Protein AF-A0A6N2DJX5-F1 (afdb_monomer)

Secondary structure (DSSP, 8-state):
-HHHHHHHHHHHHHHHHHHHHHHHHHHHHHHHHHHHHHHHHHHHHHHHHHHHSPPEEPPS-TT---SSSEE-SSS--SSSS---SEEEEEEEEEEEETTEEEEEEEEEEEEE-SS-EEEEEEEEETT-S-EEEE-SS-B---SS-SEEEEEEEEEETTEEEEEEEEEEEE-TTS-EEEEEEE---SSS----------------------PPPPPPPP----PPPP-

pLDDT: mean 77.86, std 17.53, range [39.59, 95.62]

Radius of gyration: 34.89 Å; Cα contacts (8 Å, |Δi|>4): 365; chains: 1; bounding box: 87×114×85 Å

Sequence (227 aa):
MLIVVVLMGLIATAIATVFTTIVRTTPPTEARADDARSLLGISIWLPTDVSSTPRSPMAADESGDTAGRWSVSNGPTGCGPGDTGQNLLRLSWTENLGGSTTTYVAAYRIVDGPESARIERTTCVNGGARTTINVTAGLPLSMSSPVSVDWKREVEDGTTYIVGVEFEIETFEGDTLRVDASSRNPAQTLSGIPDAVTTTTESTTTTTTTASPSDPTDPTDPYPDPD

Nearest PDB structures (foldseek):
  2gr7-assembly1_B  TM=2.928E-01  e=4.179E-01  Haemophilus influenzae
  2gr8-assembly2_F  TM=3.990E-01  e=1.611E+00  Haemophilus influenzae
  3tzg-assembly1_A  TM=2.522E-01  e=4.742E+00  Phocaeicola vulgatus ATCC 8482
  3tzg-assembly2_B  TM=2.422E-01  e=5.282E+00  Phocaeicola vulgatus ATCC 8482

Structure (mmCIF, N/CA/C/O backbone):
data_AF-A0A6N2DJX5-F1
#
_entry.id   AF-A0A6N2DJX5-F1
#
loop_
_atom_site.group_PDB
_atom_site.id
_atom_site.type_symbol
_atom_site.label_atom_id
_atom_site.label_alt_id
_atom_site.label_comp_id
_atom_site.label_asym_id
_atom_site.label_entity_id
_atom_site.label_seq_id
_atom_site.pdbx_PDB_ins_code
_atom_site.Cartn_x
_atom_site.Cartn_y
_atom_site.Cartn_z
_atom_site.occupancy
_atom_site.B_iso_or_equiv
_atom_site.auth_seq_id
_atom_site.auth_comp_id
_atom_site.auth_asym_id
_atom_site.auth_atom_id
_atom_site.pdbx_PDB_model_num
ATOM 1 N N . MET A 1 1 ? -31.458 -17.336 59.495 1.00 79.00 1 MET A N 1
ATOM 2 C CA . MET A 1 1 ? -31.568 -16.079 58.720 1.00 79.00 1 MET A CA 1
ATOM 3 C C . MET A 1 1 ? -30.226 -15.367 58.580 1.00 79.00 1 MET A C 1
ATOM 5 O O . MET A 1 1 ? -29.817 -15.156 57.451 1.00 79.00 1 MET A O 1
ATOM 9 N N . LEU A 1 2 ? -29.484 -15.100 59.665 1.00 89.25 2 LEU A N 1
ATOM 10 C CA . LEU A 1 2 ? -28.178 -14.414 59.595 1.00 89.25 2 LEU A CA 1
ATOM 11 C C . LEU A 1 2 ? -27.146 -15.117 58.686 1.00 89.25 2 LEU A C 1
ATOM 13 O O . LEU A 1 2 ? -26.513 -14.467 57.864 1.00 89.25 2 LEU A O 1
ATOM 17 N N . ILE A 1 3 ? -27.061 -16.451 58.747 1.00 89.38 3 ILE A N 1
ATOM 18 C CA . ILE A 1 3 ? -26.176 -17.256 57.879 1.00 89.38 3 ILE A CA 1
ATOM 19 C C . ILE A 1 3 ? -26.470 -17.048 56.384 1.00 89.38 3 ILE A C 1
ATOM 21 O O . ILE A 1 3 ? -25.546 -16.964 55.583 1.00 89.38 3 ILE A O 1
ATOM 25 N N . VAL A 1 4 ? -27.744 -16.922 56.006 1.00 91.94 4 VAL A N 1
ATOM 26 C CA . VAL A 1 4 ? -28.152 -16.747 54.601 1.00 91.94 4 VAL A CA 1
ATOM 27 C C . VAL A 1 4 ? -27.752 -15.364 54.088 1.00 91.94 4 VAL A C 1
ATOM 29 O O . VAL A 1 4 ? -27.282 -15.243 52.962 1.00 91.94 4 VAL A O 1
ATOM 32 N N . VAL A 1 5 ? -27.878 -14.332 54.928 1.00 90.38 5 VAL A N 1
ATOM 33 C CA . VAL A 1 5 ? -27.481 -12.956 54.585 1.00 90.38 5 VAL A CA 1
ATOM 34 C C . VAL A 1 5 ? -25.967 -12.855 54.389 1.00 90.38 5 VAL A C 1
ATOM 36 O O . VAL A 1 5 ? -25.515 -12.239 53.427 1.00 90.38 5 VAL A O 1
ATOM 39 N N . VAL A 1 6 ? -25.183 -13.512 55.249 1.00 93.50 6 VAL A N 1
ATOM 40 C CA . VAL A 1 6 ? -23.716 -13.545 55.124 1.00 93.50 6 VAL A CA 1
ATOM 41 C C . VAL A 1 6 ? -23.284 -14.291 53.857 1.00 93.50 6 VAL A C 1
ATOM 43 O O . VAL A 1 6 ? -22.422 -13.803 53.130 1.00 93.50 6 VAL A O 1
ATOM 46 N N . LEU A 1 7 ? -23.917 -15.428 53.547 1.00 91.69 7 LEU A N 1
ATOM 47 C CA . LEU A 1 7 ? -23.646 -16.183 52.318 1.00 91.69 7 LEU A CA 1
ATOM 48 C C . LEU A 1 7 ? -23.978 -15.377 51.056 1.00 91.69 7 LEU A C 1
ATOM 50 O O . LEU A 1 7 ? -23.159 -15.318 50.143 1.00 91.69 7 LEU A O 1
ATOM 54 N N . MET A 1 8 ? -25.134 -14.711 51.016 1.00 92.31 8 MET A N 1
ATOM 55 C CA . MET A 1 8 ? -25.514 -13.844 49.894 1.00 92.31 8 MET A CA 1
ATOM 56 C C . MET A 1 8 ? -24.547 -12.668 49.714 1.00 92.31 8 MET A C 1
ATOM 58 O O . MET A 1 8 ? -24.168 -12.364 48.586 1.00 92.31 8 MET A O 1
ATOM 62 N N . GLY A 1 9 ? -24.095 -12.045 50.808 1.00 92.88 9 GLY A N 1
ATOM 63 C CA . GLY A 1 9 ? -23.116 -10.957 50.752 1.00 92.88 9 GLY A CA 1
ATOM 64 C C . GLY A 1 9 ? -21.761 -11.397 50.194 1.00 92.88 9 GLY A C 1
ATOM 65 O O . GLY A 1 9 ? -21.180 -10.693 49.372 1.00 92.88 9 GLY A O 1
ATOM 66 N N . LEU A 1 10 ? -21.282 -12.581 50.587 1.00 92.81 10 LEU A N 1
ATOM 67 C CA . LEU A 1 10 ? -20.004 -13.127 50.117 1.00 92.81 10 LEU A CA 1
ATOM 68 C C . LEU A 1 10 ? -20.063 -13.539 48.638 1.00 92.81 10 LEU A C 1
ATOM 70 O O . LEU A 1 10 ? -19.121 -13.309 47.885 1.00 92.81 10 LEU A O 1
ATOM 74 N N . ILE A 1 11 ? -21.190 -14.102 48.198 1.00 91.69 11 ILE A N 1
ATOM 75 C CA . ILE A 1 11 ? -21.396 -14.449 46.788 1.00 91.69 11 ILE A CA 1
ATOM 76 C C . ILE A 1 11 ? -21.483 -13.175 45.933 1.00 91.69 11 ILE A C 1
ATOM 78 O O . ILE A 1 11 ? -20.863 -13.103 44.873 1.00 91.69 11 ILE A O 1
ATOM 82 N N . ALA A 1 12 ? -22.195 -12.145 46.401 1.00 91.19 12 ALA A N 1
ATOM 83 C 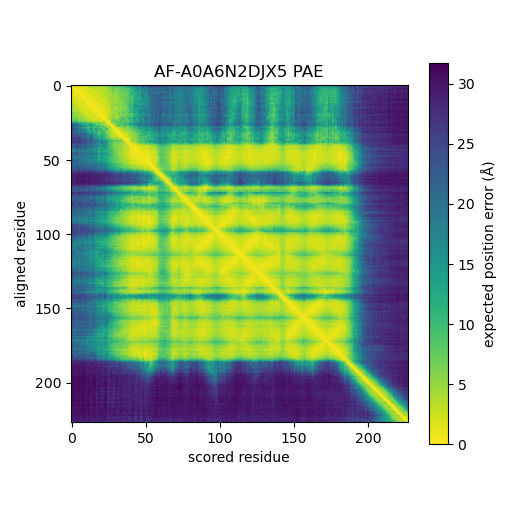CA . ALA A 1 12 ? -22.337 -10.887 45.673 1.00 91.19 12 ALA A CA 1
ATOM 84 C C . ALA A 1 12 ? -20.994 -10.165 45.470 1.00 91.19 12 ALA A C 1
ATOM 86 O O . ALA A 1 12 ? -20.734 -9.656 44.380 1.00 91.19 12 ALA A O 1
ATOM 87 N N . THR A 1 13 ? -20.113 -10.154 46.477 1.00 90.25 13 THR A N 1
ATOM 88 C CA . THR A 1 13 ? -18.785 -9.535 46.344 1.00 90.25 13 THR A CA 1
ATOM 89 C C . THR A 1 13 ? -17.881 -10.306 45.387 1.00 90.25 13 THR A C 1
ATOM 91 O O . THR A 1 13 ? -17.194 -9.677 44.586 1.00 90.25 13 THR A O 1
ATOM 94 N N . ALA A 1 14 ? -17.926 -11.642 45.397 1.00 90.44 14 ALA A N 1
ATOM 95 C CA . ALA A 1 14 ? -17.175 -12.469 44.451 1.00 90.44 14 ALA A CA 1
ATOM 96 C C . ALA A 1 14 ? -17.642 -12.277 42.995 1.00 90.44 14 ALA A C 1
ATOM 98 O O . ALA A 1 14 ? -16.824 -12.215 42.080 1.00 90.44 14 ALA A O 1
ATOM 99 N N . ILE A 1 15 ? -18.950 -12.134 42.762 1.00 90.81 15 ILE A N 1
ATOM 100 C CA . ILE A 1 15 ? -19.482 -11.853 41.419 1.00 90.81 15 ILE A CA 1
ATOM 101 C C . ILE A 1 15 ? -19.078 -10.441 40.968 1.00 90.81 15 ILE A C 1
ATOM 103 O O . ILE A 1 15 ? -18.655 -10.256 39.827 1.00 90.81 15 ILE A O 1
ATOM 107 N N . ALA A 1 16 ? -19.154 -9.448 41.860 1.00 89.88 16 ALA A N 1
ATOM 108 C CA . ALA A 1 16 ? -18.804 -8.064 41.546 1.00 89.88 16 ALA A CA 1
ATOM 109 C C . ALA A 1 16 ? -17.320 -7.889 41.183 1.00 89.88 16 ALA A C 1
ATOM 111 O O . ALA A 1 16 ? -16.996 -7.141 40.255 1.00 89.88 16 ALA A O 1
ATOM 112 N N . THR A 1 17 ? -16.409 -8.589 41.867 1.00 90.00 17 THR A N 1
ATOM 113 C CA . THR A 1 17 ? -14.977 -8.544 41.537 1.00 90.00 17 THR A CA 1
ATOM 114 C C . THR A 1 17 ? -14.704 -9.161 40.169 1.00 90.00 17 THR A C 1
ATOM 116 O O . THR A 1 17 ? -14.015 -8.541 39.360 1.00 90.00 17 THR A O 1
ATOM 119 N N . VAL A 1 18 ? -15.300 -10.313 39.850 1.00 88.12 18 VAL A N 1
ATOM 120 C CA . VAL A 1 18 ? -15.153 -10.946 38.528 1.00 88.12 18 VAL A CA 1
ATOM 121 C C . VAL A 1 18 ? -15.696 -10.044 37.416 1.00 88.12 18 VAL A C 1
ATOM 123 O O . VAL A 1 18 ? -14.981 -9.792 36.449 1.00 88.12 18 VAL A O 1
ATOM 126 N N . PHE A 1 19 ? -16.893 -9.469 37.576 1.00 86.31 19 PHE A N 1
ATOM 127 C CA . PHE A 1 19 ? -17.463 -8.535 36.593 1.00 86.31 19 PHE A CA 1
ATOM 128 C C . PHE A 1 19 ? -16.587 -7.301 36.371 1.00 86.31 19 PHE A C 1
ATOM 130 O O . PHE A 1 19 ? -16.355 -6.906 35.232 1.00 86.31 19 PHE A O 1
ATOM 137 N N . THR A 1 20 ? -16.060 -6.713 37.446 1.00 86.75 20 THR A N 1
ATOM 138 C CA . THR A 1 20 ? -15.165 -5.549 37.346 1.00 86.75 20 THR A CA 1
ATOM 139 C C . THR A 1 20 ? -13.879 -5.903 36.605 1.00 86.75 20 THR A C 1
ATOM 141 O O . THR A 1 20 ? -13.368 -5.096 35.831 1.00 86.75 20 THR A O 1
ATOM 144 N N . THR A 1 21 ? -13.364 -7.114 36.827 1.00 82.50 21 THR A N 1
ATOM 145 C CA . THR A 1 21 ? -12.166 -7.600 36.139 1.00 82.50 21 THR A CA 1
ATOM 146 C C . THR A 1 21 ? -12.451 -7.763 34.652 1.00 82.50 21 THR A C 1
ATOM 148 O O . THR A 1 21 ? -11.729 -7.181 33.854 1.00 82.50 21 THR A O 1
ATOM 151 N N . ILE A 1 22 ? -13.553 -8.433 34.287 1.00 77.88 22 ILE A N 1
ATOM 152 C CA . ILE A 1 22 ? -13.981 -8.605 32.892 1.00 77.88 22 ILE A CA 1
ATOM 153 C C . ILE A 1 22 ? -14.097 -7.241 32.211 1.00 77.88 22 ILE A C 1
ATOM 155 O O . ILE A 1 22 ? -13.383 -6.995 31.248 1.00 77.88 22 ILE A O 1
ATOM 159 N N . VAL A 1 23 ? -14.883 -6.314 32.767 1.00 78.94 23 VAL A N 1
ATOM 160 C CA . VAL A 1 23 ? -15.102 -4.977 32.181 1.00 78.94 23 VAL A CA 1
ATOM 161 C C . VAL A 1 23 ? -13.805 -4.172 32.041 1.00 78.94 23 VAL A C 1
ATOM 163 O O . VAL A 1 23 ? -13.677 -3.389 31.107 1.00 78.94 23 VAL A O 1
ATOM 166 N N . ARG A 1 24 ? -12.817 -4.365 32.926 1.00 73.81 24 ARG A N 1
ATOM 167 C CA . ARG A 1 24 ? -11.496 -3.727 32.786 1.00 73.81 24 ARG A CA 1
ATOM 168 C C . ARG A 1 24 ? -10.587 -4.412 31.769 1.00 73.81 24 ARG A C 1
ATOM 170 O O . ARG A 1 24 ? -9.708 -3.750 31.231 1.00 73.81 24 ARG A O 1
ATOM 177 N N . THR A 1 25 ? -10.761 -5.708 31.527 1.00 70.31 25 THR A N 1
ATOM 178 C CA . THR A 1 25 ? -9.905 -6.479 30.613 1.00 70.31 25 THR A CA 1
ATOM 179 C C . THR A 1 25 ? -10.448 -6.605 29.192 1.00 70.31 25 THR A C 1
ATOM 181 O O . THR A 1 25 ? -9.647 -6.824 28.293 1.00 70.31 25 THR A O 1
ATOM 184 N N . THR A 1 26 ? -11.754 -6.434 28.956 1.00 64.88 26 THR A N 1
ATOM 185 C CA . THR A 1 26 ? -12.338 -6.519 27.603 1.00 64.88 26 THR A CA 1
ATOM 186 C C . THR A 1 26 ? -11.861 -5.406 26.657 1.00 64.88 26 THR A C 1
ATOM 188 O O . THR A 1 26 ? -11.448 -5.738 25.545 1.00 64.88 26 THR A O 1
ATOM 191 N N . PRO A 1 27 ? -11.826 -4.116 27.065 1.00 60.75 27 PRO A N 1
ATOM 192 C CA . PRO A 1 27 ? -11.391 -3.040 26.172 1.00 60.75 27 PRO A CA 1
ATOM 193 C C . PRO A 1 27 ? -9.975 -3.245 25.598 1.00 60.75 27 PRO A C 1
ATOM 195 O O . PRO A 1 27 ? -9.821 -3.182 24.381 1.00 60.75 27 PRO A O 1
ATOM 198 N N . PRO A 1 28 ? -8.944 -3.585 26.404 1.00 63.66 28 PRO A N 1
ATOM 199 C CA . PRO A 1 28 ? -7.598 -3.772 25.865 1.00 63.66 28 PRO A CA 1
ATOM 200 C C . PRO A 1 28 ? -7.418 -5.061 25.049 1.00 63.66 28 PRO A C 1
ATOM 202 O O . PRO A 1 28 ? -6.447 -5.171 24.307 1.00 63.66 28 PRO A O 1
ATOM 205 N N . THR A 1 29 ? -8.299 -6.063 25.160 1.00 63.03 29 THR A N 1
ATOM 206 C CA . THR A 1 29 ? -8.213 -7.247 24.286 1.00 63.03 29 THR A CA 1
ATOM 207 C C . THR A 1 29 ? -8.854 -7.021 22.926 1.00 63.03 29 THR A C 1
ATOM 209 O O . THR A 1 29 ? -8.364 -7.562 21.939 1.00 63.03 29 THR A O 1
ATOM 212 N N . GLU A 1 30 ? -9.932 -6.237 22.866 1.00 64.06 30 GLU A N 1
ATOM 213 C CA . GLU A 1 30 ? -10.577 -5.891 21.598 1.00 64.06 30 GLU A CA 1
ATOM 214 C C . GLU A 1 30 ? -9.678 -4.976 20.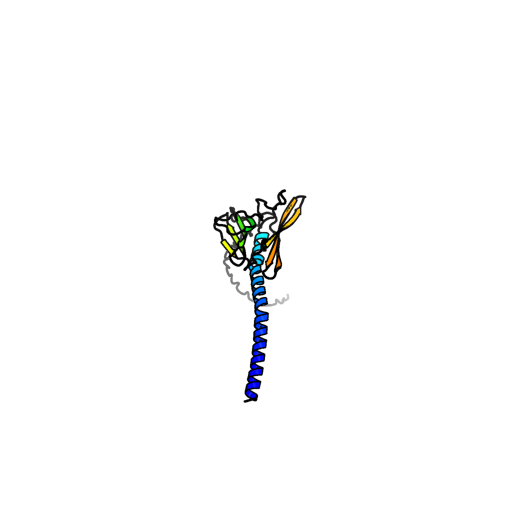767 1.00 64.06 30 GLU A C 1
ATOM 216 O O . GLU A 1 30 ? -9.470 -5.258 19.591 1.00 64.06 30 GLU A O 1
ATOM 221 N N . ALA A 1 31 ? -9.054 -3.977 21.395 1.00 62.31 31 ALA A N 1
ATOM 222 C CA . ALA A 1 31 ? -8.135 -3.069 20.715 1.00 62.31 31 ALA A CA 1
ATOM 223 C C . ALA A 1 31 ? -6.910 -3.800 20.136 1.00 62.31 31 ALA A C 1
ATOM 225 O O . ALA A 1 31 ? -6.647 -3.719 18.942 1.00 62.31 31 ALA A O 1
ATOM 226 N N . ARG A 1 32 ? -6.262 -4.676 20.918 1.00 67.00 32 ARG A N 1
ATOM 227 C CA . ARG A 1 32 ? -5.154 -5.515 20.416 1.00 67.00 32 ARG A CA 1
ATOM 228 C C . ARG A 1 32 ? -5.560 -6.473 19.299 1.00 67.00 32 ARG A C 1
ATOM 230 O O . ARG A 1 32 ? -4.741 -6.818 18.447 1.00 67.00 32 ARG A O 1
ATOM 237 N N . ALA A 1 33 ? -6.791 -6.979 19.336 1.00 67.75 33 ALA A N 1
ATOM 238 C CA . ALA A 1 33 ? -7.303 -7.847 18.283 1.00 67.75 33 ALA A CA 1
ATOM 239 C C . ALA A 1 33 ? -7.581 -7.062 16.993 1.00 67.75 33 ALA A C 1
ATOM 241 O O . ALA A 1 33 ? -7.390 -7.609 15.903 1.00 67.75 33 ALA A O 1
ATOM 242 N N . ASP A 1 34 ? -8.009 -5.805 17.115 1.00 67.19 34 ASP A N 1
ATOM 243 C CA . ASP A 1 34 ? -8.202 -4.897 15.989 1.00 67.19 34 ASP A CA 1
ATOM 244 C C . ASP A 1 34 ? -6.859 -4.471 15.388 1.00 67.19 34 ASP A C 1
ATOM 246 O O . ASP A 1 34 ? -6.671 -4.607 14.181 1.00 67.19 34 ASP A O 1
ATOM 250 N N . ASP A 1 35 ? -5.869 -4.138 16.220 1.00 68.25 35 ASP A N 1
ATOM 251 C CA . ASP A 1 35 ? -4.502 -3.851 15.776 1.00 68.25 35 ASP A CA 1
ATOM 252 C C . ASP A 1 35 ? -3.908 -5.042 15.027 1.00 68.25 35 ASP A C 1
ATOM 254 O O . ASP A 1 35 ? -3.476 -4.916 13.886 1.00 68.25 35 ASP A O 1
ATOM 258 N N . ALA A 1 36 ? -3.959 -6.246 15.604 1.00 65.12 36 ALA A N 1
ATOM 259 C CA . ALA A 1 36 ? -3.440 -7.442 14.942 1.00 65.12 36 ALA A CA 1
ATOM 260 C C . ALA A 1 36 ? -4.131 -7.715 13.591 1.00 65.12 36 ALA A C 1
ATOM 262 O O . ALA A 1 36 ? -3.483 -8.168 12.642 1.00 65.12 36 ALA A O 1
ATOM 263 N N . ARG A 1 37 ? -5.433 -7.420 13.472 1.00 69.12 37 ARG A N 1
ATOM 264 C CA . ARG A 1 37 ? -6.162 -7.515 12.197 1.00 69.12 37 ARG A CA 1
ATOM 265 C C . ARG A 1 37 ? -5.788 -6.407 11.224 1.00 69.12 37 ARG A C 1
ATOM 267 O O . ARG A 1 37 ? -5.696 -6.688 10.029 1.00 69.12 37 ARG A O 1
ATOM 274 N N . SER A 1 38 ? -5.520 -5.201 11.714 1.00 65.56 38 SER A N 1
ATOM 275 C CA . SER A 1 38 ? -5.042 -4.076 10.914 1.00 65.56 38 SER A CA 1
ATOM 276 C C . SER A 1 38 ? -3.714 -4.333 10.224 1.00 65.56 38 SER A C 1
ATOM 278 O O . SER A 1 38 ? -3.448 -3.756 9.177 1.00 65.56 38 SER A O 1
ATOM 280 N N . LEU A 1 39 ? -2.917 -5.273 10.718 1.00 72.75 39 LEU A N 1
ATOM 281 C CA . LEU A 1 39 ? -1.580 -5.535 10.188 1.00 72.75 39 LEU A CA 1
ATOM 282 C C . LEU A 1 39 ? -1.498 -6.703 9.224 1.00 72.75 39 LEU A C 1
ATOM 284 O O . LEU A 1 39 ? -0.551 -6.804 8.436 1.00 72.75 39 LEU A O 1
ATOM 288 N N . LEU A 1 40 ? -2.457 -7.620 9.307 1.00 79.44 40 LEU A N 1
ATOM 289 C CA . LEU A 1 40 ? -2.312 -8.921 8.676 1.00 79.44 40 LEU A CA 1
ATOM 290 C C . LEU A 1 40 ? -2.328 -8.801 7.149 1.00 79.44 40 LEU A C 1
ATOM 292 O O . LEU A 1 40 ? -1.555 -9.469 6.476 1.00 79.44 40 LEU A O 1
ATOM 296 N N . GLY A 1 41 ? -3.134 -7.904 6.580 1.00 87.00 41 GLY A N 1
ATOM 297 C CA . GLY A 1 41 ? -3.161 -7.722 5.131 1.00 87.00 41 GLY A CA 1
ATOM 298 C C . GLY A 1 41 ? -1.909 -7.029 4.592 1.00 87.00 41 GLY A C 1
ATOM 299 O O . GLY A 1 41 ? -1.321 -7.497 3.616 1.00 87.00 41 GLY A O 1
ATOM 300 N N . ILE A 1 42 ? -1.468 -5.936 5.219 1.00 90.31 42 ILE A N 1
ATOM 301 C CA . ILE A 1 42 ? -0.314 -5.170 4.718 1.00 90.31 42 ILE A CA 1
ATOM 302 C C . ILE A 1 42 ? 0.970 -5.987 4.814 1.00 90.31 42 ILE A C 1
ATOM 304 O O . ILE A 1 42 ? 1.694 -6.079 3.825 1.00 90.31 42 ILE A O 1
ATOM 308 N N . SER A 1 43 ? 1.219 -6.646 5.946 1.00 91.12 43 SER A N 1
ATOM 309 C CA . SER A 1 43 ? 2.416 -7.479 6.129 1.00 91.12 43 SER A CA 1
ATOM 310 C C . SER A 1 43 ? 2.481 -8.688 5.183 1.00 91.12 43 SER A C 1
ATOM 312 O O . SER A 1 43 ? 3.576 -9.146 4.862 1.00 91.12 43 SER A O 1
ATOM 314 N N . ILE A 1 44 ? 1.339 -9.180 4.690 1.00 92.19 44 ILE A N 1
ATOM 315 C CA . ILE A 1 44 ? 1.281 -10.287 3.722 1.00 92.19 44 ILE A CA 1
ATOM 316 C C . ILE A 1 44 ? 1.535 -9.798 2.292 1.00 92.19 44 ILE A C 1
ATOM 318 O O . ILE A 1 44 ? 2.341 -10.380 1.561 1.00 92.19 44 ILE A O 1
ATOM 322 N N . TRP A 1 45 ? 0.833 -8.747 1.865 1.00 94.62 45 TRP A N 1
ATOM 323 C CA . TRP A 1 45 ? 0.819 -8.355 0.455 1.00 94.62 45 TRP A CA 1
ATOM 324 C C . TRP A 1 45 ? 1.934 -7.373 0.090 1.00 94.62 45 TRP A C 1
ATOM 326 O O . TRP A 1 45 ? 2.525 -7.508 -0.981 1.00 94.62 45 TRP A O 1
ATOM 336 N N . LEU A 1 46 ? 2.253 -6.419 0.976 1.00 94.50 46 LEU A N 1
ATOM 337 C CA . LEU A 1 46 ? 3.189 -5.332 0.667 1.00 94.50 46 LEU A CA 1
ATOM 338 C C . LEU A 1 46 ? 4.593 -5.844 0.328 1.00 94.50 46 LEU A C 1
ATOM 340 O O . LEU A 1 46 ? 5.106 -5.445 -0.719 1.00 94.50 46 LEU A O 1
ATOM 344 N N . PRO A 1 47 ? 5.212 -6.757 1.108 1.00 94.38 47 PRO A N 1
ATOM 345 C CA . PRO A 1 47 ? 6.539 -7.262 0.767 1.00 94.38 47 PRO A CA 1
ATOM 346 C C . PRO A 1 47 ? 6.567 -7.958 -0.593 1.00 94.38 47 PRO A C 1
ATOM 348 O O . PRO A 1 47 ? 7.526 -7.797 -1.344 1.00 94.38 47 PRO A O 1
ATOM 351 N N . THR A 1 48 ? 5.508 -8.693 -0.937 1.00 93.75 48 THR A N 1
ATOM 352 C CA . THR A 1 48 ? 5.419 -9.423 -2.206 1.00 93.75 48 THR A CA 1
ATOM 353 C C . THR A 1 48 ? 5.317 -8.463 -3.391 1.00 93.75 48 THR A C 1
ATOM 355 O O . THR A 1 48 ? 6.100 -8.579 -4.337 1.00 93.75 48 THR A O 1
ATOM 358 N N . ASP A 1 49 ? 4.435 -7.465 -3.322 1.00 95.00 49 ASP A N 1
ATOM 359 C CA . ASP A 1 49 ? 4.255 -6.485 -4.401 1.00 95.00 49 ASP A CA 1
ATOM 360 C C . ASP A 1 49 ? 5.506 -5.624 -4.603 1.00 95.00 49 ASP A C 1
ATOM 362 O O . ASP A 1 49 ? 5.974 -5.422 -5.726 1.00 95.00 49 ASP A O 1
ATOM 366 N N . VAL A 1 50 ? 6.104 -5.167 -3.503 1.00 93.56 50 VAL A N 1
ATOM 367 C CA . VAL A 1 50 ? 7.360 -4.410 -3.507 1.00 93.56 50 VAL A CA 1
ATOM 368 C C . VAL A 1 50 ? 8.499 -5.257 -4.063 1.00 93.56 50 VAL A C 1
ATOM 370 O O . VAL A 1 50 ? 9.243 -4.783 -4.918 1.00 93.56 50 VAL A O 1
ATOM 373 N N . SER A 1 51 ? 8.620 -6.519 -3.638 1.00 93.06 51 SER A N 1
ATOM 374 C CA . SER A 1 51 ? 9.670 -7.415 -4.132 1.00 93.06 51 SER A CA 1
ATOM 375 C C . SER A 1 51 ? 9.554 -7.690 -5.630 1.00 93.06 51 SER A C 1
ATOM 377 O O . SER A 1 51 ? 10.583 -7.807 -6.294 1.00 93.06 51 SER A O 1
ATOM 379 N N . SER A 1 52 ? 8.326 -7.728 -6.156 1.00 91.44 52 SER A N 1
ATOM 380 C CA . SER A 1 52 ? 8.029 -7.917 -7.580 1.00 91.44 52 SER A CA 1
ATOM 381 C C . SER A 1 52 ? 8.300 -6.655 -8.395 1.00 91.44 52 SER A C 1
ATOM 383 O O . SER A 1 52 ? 8.636 -6.741 -9.577 1.00 91.44 52 SER A O 1
ATOM 385 N N . THR A 1 53 ? 8.213 -5.482 -7.765 1.00 91.06 53 THR A N 1
ATOM 386 C CA . THR A 1 53 ? 8.384 -4.190 -8.427 1.00 91.06 53 THR A CA 1
ATOM 387 C C . THR A 1 53 ? 9.860 -3.845 -8.591 1.00 91.06 53 THR A C 1
ATOM 389 O O . THR A 1 53 ? 10.568 -3.714 -7.594 1.00 91.06 53 THR A O 1
ATOM 392 N N . PRO A 1 54 ? 10.366 -3.662 -9.824 1.00 88.69 54 PRO A N 1
ATOM 393 C CA . PRO A 1 54 ? 11.763 -3.305 -10.038 1.00 88.69 54 PRO A CA 1
ATOM 394 C C . PRO A 1 54 ? 12.105 -1.954 -9.439 1.00 88.69 54 PRO A C 1
ATOM 396 O O . PRO A 1 54 ? 11.268 -1.049 -9.443 1.00 88.69 54 PRO A O 1
ATOM 399 N N . ARG A 1 55 ? 13.353 -1.804 -8.993 1.00 86.75 55 ARG A N 1
ATOM 400 C CA . ARG A 1 55 ? 13.877 -0.511 -8.545 1.00 86.75 55 ARG A CA 1
ATOM 401 C C . ARG A 1 55 ? 13.652 0.568 -9.605 1.00 86.75 55 ARG A C 1
ATOM 403 O O . ARG A 1 55 ? 13.751 0.302 -10.806 1.00 86.75 55 ARG A O 1
ATOM 410 N N . SER A 1 56 ? 13.344 1.779 -9.159 1.00 84.00 56 SER A N 1
ATOM 411 C CA . SER A 1 56 ? 13.115 2.923 -10.045 1.00 84.00 56 SER A CA 1
ATOM 412 C C . SER A 1 56 ? 14.110 4.023 -9.720 1.00 84.00 56 SER A C 1
ATOM 414 O O . SER A 1 56 ? 14.281 4.317 -8.538 1.00 84.00 56 SER A O 1
ATOM 416 N N . PRO A 1 57 ? 14.758 4.656 -10.713 1.00 82.31 57 PRO A N 1
ATOM 417 C CA . PRO A 1 57 ? 15.499 5.877 -10.444 1.00 82.31 57 PRO A CA 1
ATOM 418 C C . PRO A 1 57 ? 14.522 6.916 -9.887 1.00 82.31 57 PRO A C 1
ATOM 420 O O . PRO A 1 57 ? 13.399 7.054 -10.385 1.00 82.31 57 PRO A O 1
ATOM 423 N N . MET A 1 58 ? 14.929 7.608 -8.830 1.00 76.12 58 MET A N 1
ATOM 424 C CA . MET A 1 58 ? 14.189 8.751 -8.316 1.00 76.12 58 MET A CA 1
ATOM 425 C C . MET A 1 58 ? 14.382 9.896 -9.316 1.00 76.12 58 MET A C 1
ATOM 427 O O . MET A 1 58 ? 15.522 10.188 -9.688 1.00 76.12 58 MET A O 1
ATOM 431 N N . ALA A 1 59 ? 13.304 10.507 -9.822 1.00 66.19 59 ALA A N 1
ATOM 432 C CA . ALA A 1 59 ? 13.483 11.675 -10.684 1.00 66.19 59 ALA A CA 1
ATOM 433 C C . ALA A 1 59 ? 14.023 12.854 -9.871 1.00 66.19 59 ALA A C 1
ATOM 435 O O . ALA A 1 59 ? 13.984 12.867 -8.642 1.00 66.19 59 ALA A O 1
ATOM 436 N N . ALA A 1 60 ? 14.552 13.840 -10.592 1.00 51.94 60 ALA A N 1
ATOM 437 C CA . ALA A 1 60 ? 15.185 15.018 -10.016 1.00 51.94 60 ALA A CA 1
ATOM 438 C C . ALA A 1 60 ? 14.227 15.899 -9.192 1.00 51.94 60 ALA A C 1
ATOM 440 O O . ALA A 1 60 ? 14.698 16.785 -8.481 1.00 51.94 60 ALA A O 1
ATOM 441 N N . ASP A 1 61 ? 12.909 15.683 -9.270 1.00 48.72 61 ASP A N 1
ATOM 442 C CA . ASP A 1 61 ? 11.973 16.279 -8.332 1.00 48.72 61 ASP A CA 1
ATOM 443 C C . ASP A 1 61 ? 11.850 15.386 -7.086 1.00 48.72 61 ASP A C 1
ATOM 445 O O . ASP A 1 61 ? 11.242 14.320 -7.069 1.00 48.72 61 ASP A O 1
ATOM 449 N N . GLU A 1 62 ? 12.432 15.842 -5.981 1.00 49.56 62 GLU A N 1
ATOM 450 C CA . GLU A 1 62 ? 12.386 15.166 -4.674 1.00 49.56 62 GLU A CA 1
ATOM 451 C C . GLU A 1 62 ? 10.958 14.976 -4.117 1.00 49.56 62 GLU A C 1
ATOM 453 O O . GLU A 1 62 ? 10.791 14.387 -3.049 1.00 49.56 62 GLU A O 1
ATOM 458 N N . SER A 1 63 ? 9.934 15.448 -4.843 1.00 51.81 63 SER A N 1
ATOM 459 C CA . SER A 1 63 ? 8.509 15.333 -4.526 1.00 51.81 63 SER A CA 1
ATOM 460 C C . SER A 1 63 ? 8.029 13.878 -4.425 1.00 51.81 63 SER A C 1
ATOM 462 O O . SER A 1 63 ? 7.006 13.613 -3.798 1.00 51.81 63 SER A O 1
ATOM 464 N N . GLY A 1 64 ? 8.752 12.925 -5.029 1.00 49.66 64 GLY A N 1
ATOM 465 C CA . GLY A 1 64 ? 8.356 11.516 -5.034 1.00 49.66 64 GLY A CA 1
ATOM 466 C C . GLY A 1 64 ? 7.136 11.215 -5.916 1.00 49.66 64 GLY A C 1
ATOM 467 O O . GLY A 1 64 ? 6.684 10.069 -5.940 1.00 49.66 64 GLY A O 1
ATOM 468 N N . ASP A 1 65 ? 6.631 12.192 -6.678 1.00 49.06 65 ASP A N 1
ATOM 469 C CA . ASP A 1 65 ? 5.541 12.018 -7.645 1.00 49.06 65 ASP A CA 1
ATOM 470 C C . ASP A 1 65 ? 6.069 11.537 -9.002 1.00 49.06 65 ASP A C 1
ATOM 472 O O . ASP A 1 65 ? 5.795 12.088 -10.070 1.00 49.06 65 ASP A O 1
ATOM 476 N N . THR A 1 66 ? 6.911 10.507 -8.974 1.00 50.41 66 THR A N 1
ATOM 477 C CA . THR A 1 66 ? 7.495 10.018 -10.214 1.00 50.41 66 THR A CA 1
ATOM 478 C C . THR A 1 66 ? 6.491 9.158 -10.960 1.00 50.41 66 THR A C 1
ATOM 480 O O . THR A 1 66 ? 6.048 8.119 -10.478 1.00 50.41 66 THR A O 1
ATOM 483 N N . ALA A 1 67 ? 6.156 9.589 -12.177 1.00 48.03 67 ALA A N 1
ATOM 484 C CA . ALA A 1 67 ? 5.292 8.930 -13.157 1.00 48.03 67 ALA A CA 1
ATOM 485 C C . ALA A 1 67 ? 5.869 7.598 -13.697 1.00 48.03 67 ALA A C 1
ATOM 487 O O . ALA A 1 67 ? 5.934 7.365 -14.904 1.00 48.03 67 ALA A O 1
ATOM 488 N N . GLY A 1 68 ? 6.324 6.724 -12.802 1.00 67.19 68 GLY A N 1
ATOM 489 C CA . GLY A 1 68 ? 6.973 5.459 -13.103 1.00 67.19 68 GLY A CA 1
ATOM 490 C C . GLY A 1 68 ? 6.294 4.281 -12.415 1.00 67.19 68 GLY A C 1
ATOM 491 O O . GLY A 1 68 ? 5.069 4.165 -12.374 1.00 67.19 68 GLY A O 1
ATOM 492 N N . ARG A 1 69 ? 7.127 3.370 -11.909 1.00 77.81 69 ARG A N 1
ATOM 493 C CA . ARG A 1 69 ? 6.709 2.094 -11.305 1.00 77.81 69 ARG A CA 1
ATOM 494 C C . ARG A 1 69 ? 6.345 2.187 -9.837 1.00 77.81 69 ARG A C 1
ATOM 496 O O . ARG A 1 69 ? 5.711 1.274 -9.328 1.00 77.81 69 ARG A O 1
ATOM 503 N N . TRP A 1 70 ? 6.773 3.264 -9.202 1.00 86.69 70 TRP A N 1
ATOM 504 C CA . TRP A 1 70 ? 6.541 3.595 -7.811 1.00 86.69 70 TRP A CA 1
ATOM 505 C C . TRP A 1 70 ? 5.977 5.006 -7.801 1.00 86.69 70 TRP A C 1
ATOM 507 O O . TRP A 1 70 ? 6.545 5.880 -8.449 1.00 86.69 70 TRP A O 1
ATOM 517 N N . SER A 1 71 ? 4.856 5.222 -7.127 1.00 82.19 71 SER A N 1
ATOM 518 C CA . SER A 1 71 ? 4.233 6.543 -7.024 1.00 82.19 71 SER A CA 1
ATOM 519 C C . SER A 1 71 ? 3.433 6.635 -5.728 1.00 82.19 71 SER A C 1
ATOM 521 O O . SER A 1 71 ? 2.698 5.708 -5.403 1.00 82.19 71 SER A O 1
ATOM 523 N N . VAL A 1 72 ? 3.569 7.740 -4.993 1.00 74.81 72 VAL A N 1
ATOM 524 C CA . VAL A 1 72 ? 2.787 8.049 -3.773 1.00 74.81 72 VAL A CA 1
ATOM 525 C C . VAL A 1 72 ? 1.751 9.152 -4.014 1.00 74.81 72 VAL A C 1
ATOM 527 O O . VAL A 1 72 ? 1.240 9.747 -3.072 1.00 74.81 72 VAL A O 1
ATOM 530 N N . SER A 1 73 ? 1.430 9.479 -5.270 1.00 68.94 73 SER A N 1
ATOM 531 C CA . SER A 1 73 ? 0.486 10.563 -5.544 1.00 68.94 73 SER A CA 1
ATOM 532 C C . SER A 1 73 ? -0.958 10.109 -5.513 1.00 68.94 73 SER A C 1
ATOM 534 O O . SER A 1 73 ? -1.274 8.977 -5.877 1.00 68.94 73 SER A O 1
ATOM 536 N N . ASN A 1 74 ? -1.844 11.055 -5.183 1.00 70.31 74 ASN A N 1
ATOM 537 C CA . ASN A 1 74 ? -3.308 10.942 -5.175 1.00 70.31 74 ASN A CA 1
ATOM 538 C C . ASN A 1 74 ? -3.946 10.641 -6.549 1.00 70.31 74 ASN A C 1
ATOM 540 O O . ASN A 1 74 ? -5.154 10.803 -6.731 1.00 70.31 74 ASN A O 1
ATOM 544 N N . GLY A 1 75 ? -3.150 10.210 -7.525 1.00 75.69 75 GLY A N 1
ATOM 545 C CA . GLY A 1 75 ? -3.590 9.850 -8.857 1.00 75.69 75 GLY A CA 1
ATOM 546 C C . GLY A 1 75 ? -4.459 8.584 -8.915 1.00 75.69 75 GLY A C 1
ATOM 547 O O . GLY A 1 75 ? -4.721 7.905 -7.908 1.00 75.69 75 GLY A O 1
ATOM 548 N N . PRO A 1 76 ? -4.933 8.255 -10.128 1.00 82.75 76 PRO A N 1
ATOM 549 C CA . PRO A 1 76 ? -5.660 7.018 -10.368 1.00 82.75 76 PRO A CA 1
ATOM 550 C C . PRO A 1 76 ? -4.779 5.803 -10.055 1.00 82.75 76 PRO A C 1
ATOM 552 O O . PRO A 1 76 ? -3.558 5.837 -10.223 1.00 82.75 76 PRO A O 1
ATOM 555 N N . THR A 1 77 ? -5.401 4.689 -9.669 1.00 86.56 77 THR A N 1
ATOM 556 C CA . THR A 1 77 ? -4.696 3.413 -9.443 1.00 86.56 77 THR A CA 1
ATOM 557 C C . THR A 1 77 ? -3.994 2.911 -10.699 1.00 86.56 77 THR A C 1
ATOM 559 O O . THR A 1 77 ? -3.063 2.114 -10.619 1.00 86.56 77 THR A O 1
ATOM 562 N N . GLY A 1 78 ? -4.421 3.375 -11.876 1.00 85.88 78 GLY A N 1
ATOM 563 C CA . GLY A 1 78 ? -4.025 2.808 -13.161 1.00 85.88 78 GLY A CA 1
ATOM 564 C C . GLY A 1 78 ? -4.746 1.495 -13.470 1.00 85.88 78 GLY A C 1
ATOM 565 O O . GLY A 1 78 ? -4.393 0.837 -14.444 1.00 85.88 78 GLY A O 1
ATOM 566 N N . CYS A 1 79 ? -5.737 1.126 -12.657 1.00 88.81 79 CYS A N 1
ATOM 567 C CA . CYS A 1 79 ? -6.707 0.086 -12.957 1.00 88.81 79 CYS A CA 1
ATOM 568 C C . CYS A 1 79 ? -7.982 0.699 -13.552 1.00 88.81 79 CYS A C 1
ATOM 570 O O . CYS A 1 79 ? -8.110 1.922 -13.643 1.00 88.81 79 CYS A O 1
ATOM 572 N N . GLY A 1 80 ? -8.917 -0.151 -13.992 1.00 85.88 80 GLY A N 1
ATOM 573 C CA . GLY A 1 80 ? -10.215 0.289 -14.504 1.00 85.88 80 GLY A CA 1
ATOM 574 C C . GLY A 1 80 ? -10.951 1.271 -13.568 1.00 85.88 80 GLY A C 1
ATOM 575 O O . GLY A 1 80 ? -10.616 1.393 -12.390 1.00 85.88 80 GLY A O 1
ATOM 576 N N . PRO A 1 81 ? -11.977 1.975 -14.074 1.00 84.62 81 PRO A N 1
ATOM 577 C CA . PRO A 1 81 ? -12.553 3.149 -13.421 1.00 84.62 81 PRO A CA 1
ATOM 578 C C . PRO A 1 81 ? -13.142 2.885 -12.027 1.00 84.62 81 PRO A C 1
ATOM 580 O O . PRO A 1 81 ? -13.593 1.782 -11.714 1.00 84.62 81 PRO A O 1
ATOM 583 N N . GLY A 1 82 ? -13.245 3.971 -11.250 1.00 82.00 82 GLY A N 1
ATOM 584 C CA . GLY A 1 82 ? -14.027 4.069 -10.015 1.00 82.00 82 GLY A CA 1
ATOM 585 C C . GLY A 1 82 ? -13.209 4.052 -8.724 1.00 82.00 82 GLY A C 1
ATOM 586 O O . GLY A 1 82 ? -13.699 3.532 -7.721 1.00 82.00 82 GLY A O 1
ATOM 587 N N . ASP A 1 83 ? -11.956 4.504 -8.764 1.00 84.31 83 ASP A N 1
ATOM 588 C CA . ASP A 1 83 ? -11.075 4.585 -7.595 1.00 84.31 83 ASP A CA 1
ATOM 589 C C . ASP A 1 83 ? -11.738 5.337 -6.432 1.00 84.31 83 ASP A C 1
ATOM 591 O O . ASP A 1 83 ? -12.369 6.375 -6.624 1.00 84.31 83 ASP A O 1
ATOM 595 N N . THR A 1 84 ? -11.580 4.808 -5.221 1.00 86.44 84 THR A N 1
ATOM 596 C CA . THR A 1 84 ? -12.088 5.397 -3.977 1.00 86.44 84 THR A CA 1
ATOM 597 C C . THR A 1 84 ? -10.936 5.763 -3.055 1.00 86.44 84 THR A C 1
ATOM 599 O O . THR A 1 84 ? -9.892 5.110 -3.065 1.00 86.44 84 THR A O 1
ATOM 602 N N . GLY A 1 85 ? -11.116 6.807 -2.248 1.00 87.50 85 GLY A N 1
ATOM 603 C CA . GLY A 1 85 ? -10.113 7.236 -1.274 1.00 87.50 85 GLY A CA 1
ATOM 604 C C . GLY A 1 85 ? -8.874 7.894 -1.887 1.00 87.50 85 GLY A C 1
ATOM 605 O O . GLY A 1 85 ? -8.856 8.243 -3.069 1.00 87.50 85 GLY A O 1
ATOM 606 N N . GLN A 1 86 ? -7.838 8.058 -1.072 1.00 88.50 86 GLN A N 1
ATOM 607 C CA . GLN A 1 86 ? -6.558 8.673 -1.425 1.00 88.50 86 GLN A CA 1
ATOM 608 C C . GLN A 1 86 ? -5.504 7.593 -1.660 1.00 88.50 86 GLN A C 1
ATOM 610 O O . GLN A 1 86 ? -5.479 6.576 -0.972 1.00 88.50 86 GLN A O 1
ATOM 615 N N . ASN A 1 87 ? -4.651 7.777 -2.661 1.00 88.25 87 ASN A N 1
ATOM 616 C CA . ASN A 1 87 ? -3.641 6.783 -3.001 1.00 88.25 87 ASN A CA 1
ATOM 617 C C . ASN A 1 87 ? -2.403 6.988 -2.128 1.00 88.25 87 ASN A C 1
ATOM 619 O O . ASN A 1 87 ? -1.837 8.074 -2.126 1.00 88.25 87 ASN A O 1
ATOM 623 N N . LEU A 1 88 ? -1.995 5.945 -1.411 1.00 90.69 88 LEU A N 1
ATOM 624 C CA . LEU A 1 88 ? -0.813 5.962 -0.553 1.00 90.69 88 LEU A CA 1
ATOM 625 C C . LEU A 1 88 ? 0.419 5.477 -1.309 1.00 90.69 88 LEU A C 1
ATOM 627 O O . LEU A 1 88 ? 1.484 6.066 -1.212 1.00 90.69 88 LEU A O 1
ATOM 631 N N . LEU A 1 89 ? 0.274 4.391 -2.068 1.00 92.31 89 LEU A N 1
ATOM 632 C CA . LEU A 1 89 ? 1.360 3.799 -2.835 1.00 92.31 89 LEU A CA 1
ATOM 633 C C . LEU A 1 89 ? 0.795 3.086 -4.052 1.00 92.31 89 LEU A C 1
ATOM 635 O O . LEU A 1 89 ? -0.081 2.240 -3.931 1.00 92.31 89 LEU A O 1
ATOM 639 N N . ARG A 1 90 ? 1.363 3.345 -5.220 1.00 92.69 90 ARG A N 1
ATOM 640 C CA . ARG A 1 90 ? 1.120 2.606 -6.449 1.00 92.69 90 ARG A CA 1
ATOM 641 C C . ARG A 1 90 ? 2.416 1.964 -6.915 1.00 92.69 90 ARG A C 1
ATOM 643 O O . ARG A 1 90 ? 3.429 2.636 -7.093 1.00 92.69 90 ARG A O 1
ATOM 650 N N . LEU A 1 91 ? 2.330 0.665 -7.144 1.00 92.62 91 LEU A N 1
ATOM 651 C CA . LEU A 1 91 ? 3.370 -0.208 -7.649 1.00 92.62 91 LEU A CA 1
ATOM 652 C C . LEU A 1 91 ? 2.942 -0.753 -9.007 1.00 92.62 91 LEU A C 1
ATOM 654 O O . LEU A 1 91 ? 1.787 -1.144 -9.194 1.00 92.62 91 LEU A O 1
ATOM 658 N N . SER A 1 92 ? 3.862 -0.806 -9.962 1.00 91.81 92 SER A N 1
ATOM 659 C CA . SER A 1 92 ? 3.620 -1.490 -11.229 1.00 91.81 92 SER A CA 1
ATOM 660 C C . SER A 1 92 ? 4.871 -2.177 -11.744 1.00 91.81 92 SER A C 1
ATOM 662 O O . SER A 1 92 ? 5.954 -1.587 -11.761 1.00 91.81 92 SER A O 1
ATOM 664 N N . TRP A 1 93 ? 4.713 -3.399 -12.231 1.00 91.44 93 TRP A N 1
ATOM 665 C CA . TRP A 1 93 ? 5.796 -4.178 -12.811 1.00 91.44 93 TRP A CA 1
ATOM 666 C C . TRP A 1 93 ? 5.327 -4.914 -14.053 1.00 91.44 93 TRP A C 1
ATOM 668 O O . TRP A 1 93 ? 4.138 -4.999 -14.343 1.00 91.44 93 TRP A O 1
ATOM 678 N N . THR A 1 94 ? 6.287 -5.407 -14.820 1.00 90.31 94 THR A N 1
ATOM 679 C CA . THR A 1 94 ? 6.035 -6.136 -16.057 1.00 90.31 94 THR A CA 1
ATOM 680 C C . THR A 1 94 ? 6.684 -7.500 -15.966 1.00 90.31 94 THR A C 1
ATOM 682 O O . THR A 1 94 ? 7.838 -7.589 -15.552 1.00 90.31 94 THR A O 1
ATOM 685 N N . GLU A 1 95 ? 5.977 -8.533 -16.401 1.00 88.88 95 GLU A N 1
ATOM 686 C CA . GLU A 1 95 ? 6.506 -9.888 -16.541 1.00 88.88 95 GLU A CA 1
ATOM 687 C C . GLU A 1 95 ? 6.350 -10.341 -17.990 1.00 88.88 95 GLU A C 1
ATOM 689 O O . GLU A 1 95 ? 5.369 -10.002 -18.655 1.00 88.88 95 GLU A O 1
ATOM 694 N N . ASN A 1 96 ? 7.322 -11.096 -18.497 1.00 86.81 96 ASN A N 1
ATOM 695 C CA . ASN A 1 96 ? 7.231 -11.707 -19.816 1.00 86.81 96 ASN A CA 1
ATOM 696 C C . ASN A 1 96 ? 6.817 -13.171 -19.649 1.00 86.81 96 ASN A C 1
ATOM 698 O O . ASN A 1 96 ? 7.601 -13.989 -19.171 1.00 86.81 96 ASN A O 1
ATOM 702 N N . LEU A 1 97 ? 5.576 -13.481 -20.019 1.00 83.06 97 LEU A N 1
ATOM 703 C CA . LEU A 1 97 ? 4.984 -14.810 -19.891 1.00 83.06 97 LEU A CA 1
ATOM 704 C C . LEU A 1 97 ? 4.630 -15.309 -21.292 1.00 83.06 97 LEU A C 1
ATOM 706 O O . LEU A 1 97 ? 3.786 -14.725 -21.972 1.00 83.06 97 LEU A O 1
ATOM 710 N N . GLY A 1 98 ? 5.306 -16.365 -21.752 1.00 80.38 98 GLY A N 1
ATOM 711 C CA . GLY A 1 98 ? 5.035 -16.966 -23.064 1.00 80.38 98 GLY A CA 1
ATOM 712 C C . GLY A 1 98 ? 5.260 -16.022 -24.254 1.00 80.38 98 GLY A C 1
ATOM 713 O O . GLY A 1 98 ? 4.550 -16.120 -25.251 1.00 80.38 98 GLY A O 1
ATOM 714 N N . GLY A 1 99 ? 6.206 -15.082 -24.147 1.00 85.00 99 GLY A N 1
ATOM 715 C CA . GLY A 1 99 ? 6.520 -14.111 -25.203 1.00 85.00 99 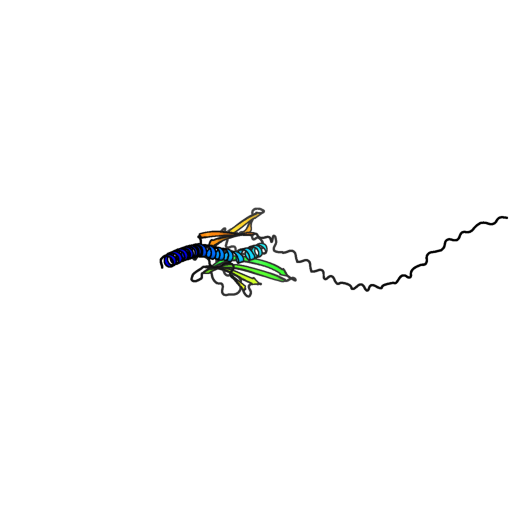GLY A CA 1
ATOM 716 C C . GLY A 1 99 ? 5.630 -12.864 -25.213 1.00 85.00 99 GLY A C 1
ATOM 717 O O . GLY A 1 99 ? 5.827 -11.995 -26.062 1.00 85.00 99 GLY A O 1
ATOM 718 N N . SER A 1 100 ? 4.682 -12.750 -24.277 1.00 88.06 100 SER A N 1
ATOM 719 C CA . SER A 1 100 ? 3.855 -11.557 -24.093 1.00 88.06 100 SER A CA 1
ATOM 720 C C . SER A 1 100 ? 4.242 -10.812 -22.818 1.00 88.06 100 SER A C 1
ATOM 722 O O . SER A 1 100 ? 4.260 -11.383 -21.725 1.00 88.06 100 SER A O 1
ATOM 724 N N . THR A 1 101 ? 4.484 -9.507 -22.943 1.00 90.19 101 THR A N 1
ATOM 725 C CA . THR A 1 101 ? 4.691 -8.617 -21.795 1.00 90.19 101 THR A CA 1
ATOM 726 C C . THR A 1 101 ? 3.352 -8.304 -21.137 1.00 90.19 101 THR A C 1
ATOM 728 O O . THR A 1 101 ? 2.465 -7.724 -21.761 1.00 90.19 101 THR A O 1
ATOM 731 N N . THR A 1 102 ? 3.221 -8.672 -19.868 1.00 91.56 102 THR A N 1
ATOM 732 C CA . THR A 1 102 ? 2.044 -8.424 -19.035 1.00 91.56 102 THR A CA 1
ATOM 733 C C . THR A 1 102 ? 2.403 -7.434 -17.938 1.00 91.56 102 THR A C 1
ATOM 735 O O . THR A 1 102 ? 3.382 -7.632 -17.223 1.00 91.56 102 THR A O 1
ATOM 738 N N . THR A 1 103 ? 1.620 -6.367 -17.798 1.00 91.44 103 THR A N 1
ATOM 739 C CA . THR A 1 103 ? 1.799 -5.352 -16.756 1.00 91.44 103 THR A CA 1
ATOM 740 C C . THR A 1 103 ? 0.885 -5.651 -15.579 1.00 91.44 103 THR A C 1
ATOM 742 O O . THR A 1 103 ? -0.329 -5.738 -15.739 1.00 91.44 103 THR A O 1
ATOM 745 N N . TYR A 1 104 ? 1.451 -5.742 -14.389 1.00 93.88 104 TYR A N 1
ATOM 746 C CA . TYR A 1 104 ? 0.733 -5.880 -13.132 1.00 93.88 104 TYR A CA 1
ATOM 747 C C . TYR A 1 104 ? 0.776 -4.560 -12.376 1.00 93.88 104 TYR A C 1
ATOM 749 O O . TYR A 1 104 ? 1.773 -3.835 -12.418 1.00 93.88 104 TYR A O 1
ATOM 757 N N . VAL A 1 105 ? -0.320 -4.240 -11.696 1.00 93.56 105 VAL A N 1
ATOM 758 C CA . VAL A 1 105 ? -0.444 -3.040 -10.870 1.00 93.56 105 VAL A CA 1
ATOM 759 C C . VAL A 1 105 ? -0.982 -3.438 -9.504 1.00 93.56 105 VAL A C 1
ATOM 761 O O . VAL A 1 105 ? -1.939 -4.210 -9.420 1.00 93.56 105 VAL A O 1
ATOM 764 N N . ALA A 1 106 ? -0.391 -2.876 -8.453 1.00 95.38 106 ALA A N 1
ATOM 765 C CA . ALA A 1 106 ? -0.887 -2.935 -7.087 1.00 95.38 106 ALA A CA 1
ATOM 766 C C . ALA A 1 106 ? -0.886 -1.529 -6.480 1.00 95.38 106 ALA A C 1
ATOM 768 O O . ALA A 1 106 ? 0.143 -0.863 -6.439 1.00 95.38 106 ALA A O 1
ATOM 769 N N . ALA A 1 107 ? -2.042 -1.064 -6.026 1.00 94.38 107 ALA A N 1
ATOM 770 C CA . ALA A 1 107 ? -2.226 0.254 -5.441 1.00 94.38 107 ALA A CA 1
ATOM 771 C C . ALA A 1 107 ? -2.836 0.136 -4.042 1.00 94.38 107 ALA A C 1
ATOM 773 O O . ALA A 1 107 ? -3.892 -0.467 -3.871 1.00 94.38 107 ALA A O 1
ATOM 774 N N . TYR A 1 108 ? -2.179 0.725 -3.054 1.00 94.38 108 TYR A N 1
ATOM 775 C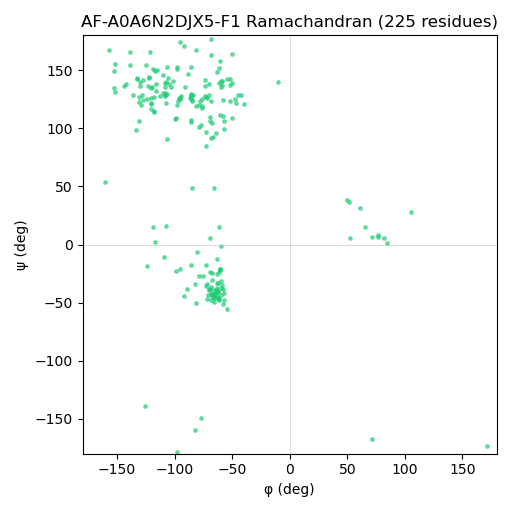 CA . TYR A 1 108 ? -2.624 0.844 -1.675 1.00 94.38 108 TYR A CA 1
ATOM 776 C C . TYR A 1 108 ? -3.259 2.213 -1.493 1.00 94.38 108 TYR A C 1
ATOM 778 O O . TYR A 1 108 ? -2.630 3.235 -1.769 1.00 94.38 108 TYR A O 1
ATOM 786 N N . ARG A 1 109 ? -4.509 2.241 -1.043 1.00 92.69 109 ARG A N 1
ATOM 787 C CA . ARG A 1 109 ? -5.293 3.465 -0.891 1.00 92.69 109 ARG A CA 1
ATOM 788 C C . ARG A 1 109 ? -5.907 3.531 0.488 1.00 92.69 109 ARG A C 1
ATOM 790 O O . ARG A 1 109 ? -6.418 2.525 0.963 1.00 92.69 109 ARG A O 1
ATOM 797 N N . ILE A 1 110 ? -5.912 4.709 1.093 1.00 91.94 110 ILE A N 1
ATOM 798 C CA . ILE A 1 110 ? -6.698 4.965 2.292 1.00 91.94 110 ILE A CA 1
ATOM 799 C C . ILE A 1 110 ? -8.107 5.390 1.892 1.00 91.94 110 ILE A C 1
ATOM 801 O O . ILE A 1 110 ? -8.292 6.305 1.089 1.00 91.94 110 ILE A O 1
ATOM 805 N N . VAL A 1 111 ? -9.107 4.699 2.424 1.00 91.94 111 VAL A N 1
ATOM 806 C CA . VAL A 1 111 ? -10.521 4.968 2.177 1.00 91.94 111 VAL A CA 1
ATOM 807 C C . VAL A 1 111 ? -11.178 5.345 3.491 1.00 91.94 111 VAL A C 1
ATOM 809 O O . VAL A 1 111 ? -11.293 4.517 4.397 1.00 91.94 111 VAL A O 1
ATOM 812 N N . ASP A 1 112 ? -11.644 6.586 3.563 1.00 91.75 112 ASP A N 1
ATOM 813 C CA . ASP A 1 112 ? -12.375 7.086 4.719 1.00 91.75 112 ASP A CA 1
ATOM 814 C C . ASP A 1 112 ? -13.779 6.471 4.759 1.00 91.75 112 ASP A C 1
ATOM 816 O O . ASP A 1 112 ? -14.530 6.485 3.778 1.00 91.75 112 ASP A O 1
ATOM 820 N N . GLY A 1 113 ? -14.117 5.877 5.898 1.00 89.12 113 GLY A N 1
ATOM 821 C CA . GLY A 1 113 ? -15.470 5.476 6.254 1.00 89.12 113 GLY A CA 1
ATOM 822 C C . GLY A 1 113 ? -16.144 6.514 7.156 1.00 89.12 113 GLY A C 1
ATOM 823 O O . GLY A 1 113 ? -15.550 7.539 7.486 1.00 89.12 113 GLY A O 1
ATOM 824 N N . PRO A 1 114 ? -17.391 6.258 7.585 1.00 87.19 114 PRO A N 1
ATOM 825 C CA . PRO A 1 114 ? -18.109 7.168 8.476 1.00 87.19 114 PRO A CA 1
ATOM 826 C C . PRO A 1 114 ? -17.496 7.242 9.883 1.00 87.19 114 PRO A C 1
ATOM 828 O O . PRO A 1 114 ? -17.591 8.280 10.528 1.00 87.19 114 PRO A O 1
ATOM 831 N N . GLU A 1 115 ? -16.885 6.150 10.353 1.00 87.50 115 GLU A N 1
ATOM 832 C CA . GLU A 1 115 ? -16.385 6.011 11.732 1.00 87.50 115 GLU A CA 1
ATOM 833 C C . GLU A 1 115 ? -14.892 5.655 11.801 1.00 87.50 115 GLU A C 1
ATOM 835 O O . GLU A 1 115 ? -14.254 5.862 12.829 1.00 87.50 115 GLU A O 1
ATOM 840 N N . SER A 1 116 ? -14.317 5.147 10.710 1.00 90.06 116 SER A N 1
ATOM 841 C CA . SER A 1 116 ? -12.917 4.730 10.635 1.00 90.06 116 SER A CA 1
ATOM 842 C C . SER A 1 116 ? -12.395 4.834 9.204 1.00 90.06 116 SER A C 1
ATOM 844 O O . SER A 1 116 ? -13.147 4.608 8.251 1.00 90.06 116 SER A O 1
ATOM 846 N N . ALA A 1 117 ? -11.103 5.098 9.038 1.00 91.25 117 ALA A N 1
ATOM 847 C CA . ALA A 1 117 ? -10.410 4.886 7.770 1.00 91.25 117 ALA A CA 1
ATOM 848 C C . ALA A 1 117 ? -10.018 3.406 7.616 1.00 91.25 117 ALA A C 1
ATOM 850 O O . ALA A 1 117 ? -10.101 2.625 8.562 1.00 91.25 117 ALA A O 1
ATOM 851 N N . ARG A 1 118 ? -9.619 2.986 6.417 1.00 91.50 118 ARG A N 1
ATOM 852 C CA . ARG A 1 118 ? -8.987 1.678 6.173 1.00 91.50 118 ARG A CA 1
ATOM 853 C C . ARG A 1 118 ? -8.065 1.762 4.969 1.00 91.50 118 ARG A C 1
ATOM 855 O O . ARG A 1 118 ? -8.309 2.571 4.077 1.00 91.50 118 ARG A O 1
ATOM 862 N N . ILE A 1 119 ? -7.066 0.892 4.899 1.00 92.81 119 ILE A N 1
ATOM 863 C CA . ILE A 1 119 ? -6.246 0.734 3.703 1.00 92.81 119 ILE A CA 1
ATOM 864 C C . 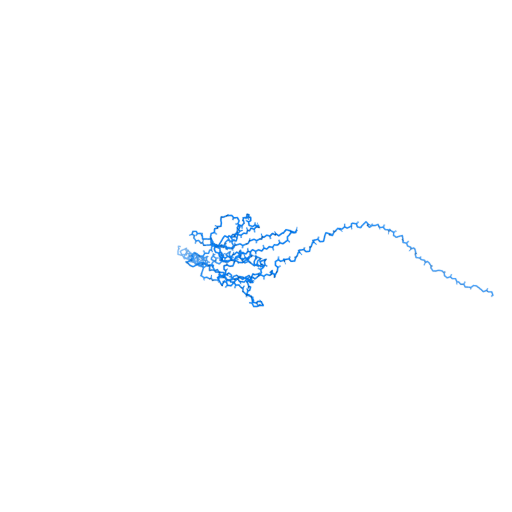ILE A 1 119 ? -6.817 -0.405 2.857 1.00 92.81 119 ILE A C 1
ATOM 866 O O . ILE A 1 119 ? -7.012 -1.531 3.321 1.00 92.81 119 ILE A O 1
ATOM 870 N N . GLU A 1 120 ? -7.056 -0.108 1.588 1.00 93.75 120 GLU A N 1
ATOM 871 C CA . GLU A 1 120 ? -7.453 -1.052 0.555 1.00 93.75 120 GLU A CA 1
ATOM 872 C C . GLU A 1 120 ? -6.301 -1.277 -0.417 1.00 93.75 120 GLU A C 1
ATOM 874 O O . GLU A 1 120 ? -5.665 -0.333 -0.883 1.00 93.75 120 GLU A O 1
ATOM 879 N N . ARG A 1 121 ? -6.060 -2.536 -0.773 1.00 95.06 121 ARG A N 1
ATOM 880 C CA . ARG A 1 121 ? -5.182 -2.914 -1.875 1.00 95.06 121 ARG A CA 1
ATOM 881 C C . ARG A 1 121 ? -6.029 -3.194 -3.104 1.00 95.06 121 ARG A C 1
ATOM 883 O O . ARG A 1 121 ? -6.854 -4.104 -3.096 1.00 95.06 121 ARG A O 1
ATOM 890 N N . THR A 1 122 ? -5.791 -2.441 -4.166 1.00 95.19 122 THR A N 1
ATOM 891 C CA . THR A 1 122 ? -6.400 -2.611 -5.484 1.00 95.19 122 THR A CA 1
ATOM 892 C C . THR A 1 122 ? -5.369 -3.150 -6.462 1.00 95.19 122 THR A C 1
ATOM 894 O O . THR A 1 122 ? -4.300 -2.568 -6.612 1.00 95.19 122 THR A O 1
ATOM 897 N N . THR A 1 123 ? -5.686 -4.238 -7.156 1.00 95.62 123 THR A N 1
ATOM 898 C CA . THR A 1 123 ? -4.824 -4.818 -8.188 1.00 95.62 123 THR A CA 1
ATOM 899 C C . THR A 1 123 ? -5.527 -4.970 -9.519 1.00 95.62 123 THR A C 1
ATOM 901 O O . THR A 1 123 ? -6.748 -5.115 -9.589 1.00 95.62 123 THR A O 1
ATOM 904 N N . CYS A 1 124 ? -4.745 -4.972 -10.592 1.00 95.44 124 CYS A N 1
ATOM 905 C CA . CYS A 1 124 ? -5.216 -5.309 -11.928 1.00 95.44 124 CYS A CA 1
ATOM 906 C C . CYS A 1 124 ? -4.063 -5.773 -12.821 1.00 95.44 124 CYS A C 1
ATOM 908 O O . CYS A 1 124 ? -2.883 -5.587 -12.513 1.00 95.44 124 CYS A O 1
ATOM 910 N N . VAL A 1 125 ? -4.438 -6.352 -13.960 1.00 94.69 125 VAL A N 1
ATOM 911 C CA . VAL A 1 125 ? -3.525 -6.773 -15.024 1.00 94.69 125 VAL A CA 1
ATOM 912 C C . VAL A 1 125 ? -3.825 -5.954 -16.276 1.00 94.69 125 VAL A C 1
ATOM 914 O O . VAL A 1 125 ? -4.986 -5.808 -16.653 1.00 94.69 125 VAL A O 1
ATOM 917 N N . ASN A 1 126 ? -2.789 -5.400 -16.906 1.00 92.75 126 ASN A N 1
ATOM 918 C CA . ASN A 1 126 ? -2.844 -4.564 -18.109 1.00 92.75 126 AS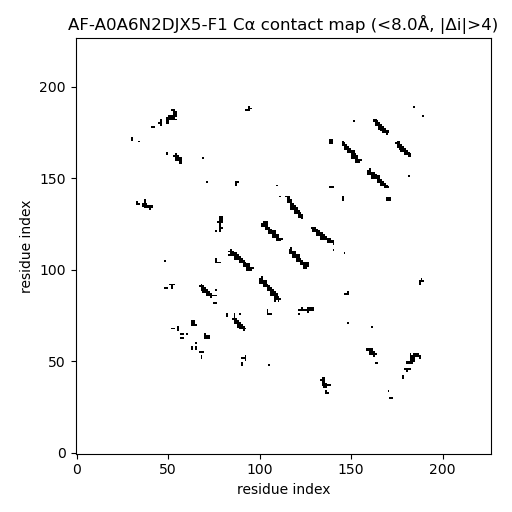N A CA 1
ATOM 919 C C . ASN A 1 126 ? -3.844 -3.395 -18.007 1.00 92.75 126 ASN A C 1
ATOM 921 O O . ASN A 1 126 ? -4.533 -3.076 -18.973 1.00 92.75 126 ASN A O 1
ATOM 925 N N . GLY A 1 127 ? -3.962 -2.786 -16.820 1.00 89.38 127 GLY A N 1
ATOM 926 C CA . GLY A 1 127 ? -4.929 -1.712 -16.549 1.00 89.38 127 GLY A CA 1
ATOM 927 C C . GLY A 1 127 ? -6.399 -2.147 -16.628 1.00 89.38 127 GLY A C 1
ATOM 928 O O . GLY A 1 127 ? -7.290 -1.307 -16.730 1.00 89.38 127 GLY A O 1
ATOM 929 N N . GLY A 1 128 ? -6.658 -3.457 -16.620 1.00 92.69 128 GLY A N 1
ATOM 930 C CA . GLY A 1 128 ? -7.980 -4.044 -16.780 1.00 92.69 128 GLY A CA 1
ATOM 931 C C . GLY A 1 128 ? -8.856 -3.963 -15.530 1.00 92.69 128 GLY A C 1
ATOM 932 O O . GLY A 1 128 ? -8.774 -3.035 -14.721 1.00 92.69 128 GLY A O 1
ATOM 933 N N . ALA A 1 129 ? -9.729 -4.963 -15.383 1.00 93.88 129 ALA A N 1
ATOM 934 C CA . ALA A 1 129 ? -10.635 -5.055 -14.247 1.00 93.88 129 ALA A CA 1
ATOM 935 C C . ALA A 1 129 ? -9.860 -5.098 -12.926 1.00 93.88 129 ALA A C 1
ATOM 937 O O . ALA A 1 129 ? -8.847 -5.786 -12.788 1.00 93.88 129 ALA A O 1
ATOM 938 N N . ARG A 1 130 ? -10.367 -4.344 -11.957 1.00 93.38 130 ARG A N 1
ATOM 939 C CA . ARG A 1 130 ? -9.771 -4.225 -10.635 1.00 93.38 130 ARG A CA 1
ATOM 940 C C . ARG A 1 130 ? -10.276 -5.294 -9.679 1.00 93.38 130 ARG A C 1
ATOM 942 O O . ARG A 1 130 ? -11.447 -5.667 -9.719 1.00 93.38 130 ARG A O 1
ATOM 949 N N . THR A 1 131 ? -9.395 -5.714 -8.786 1.00 94.38 131 THR A N 1
ATOM 950 C CA . THR A 1 131 ? -9.702 -6.533 -7.614 1.00 94.38 131 THR A CA 1
ATOM 951 C C . THR A 1 131 ? -9.279 -5.757 -6.380 1.00 94.38 131 THR A C 1
ATOM 953 O O . THR A 1 131 ? -8.132 -5.329 -6.304 1.00 94.38 131 THR A O 1
ATOM 956 N N . THR A 1 132 ? -10.182 -5.574 -5.422 1.00 93.69 132 THR A N 1
ATOM 957 C CA . THR A 1 132 ? -9.909 -4.793 -4.210 1.00 93.69 132 THR A CA 1
ATOM 958 C C . THR A 1 132 ? -10.078 -5.663 -2.976 1.00 93.69 132 THR A C 1
ATOM 960 O O . THR A 1 132 ? -11.045 -6.416 -2.871 1.00 93.69 132 THR A O 1
ATOM 963 N N . ILE A 1 133 ? -9.132 -5.558 -2.045 1.00 92.88 133 ILE A N 1
ATOM 964 C CA . ILE A 1 133 ? -9.181 -6.210 -0.737 1.00 92.88 133 ILE A CA 1
ATOM 965 C C . ILE A 1 133 ? -8.834 -5.203 0.359 1.00 92.88 133 ILE A C 1
ATOM 967 O O . ILE A 1 133 ? -7.946 -4.370 0.183 1.00 92.88 133 ILE A O 1
ATOM 9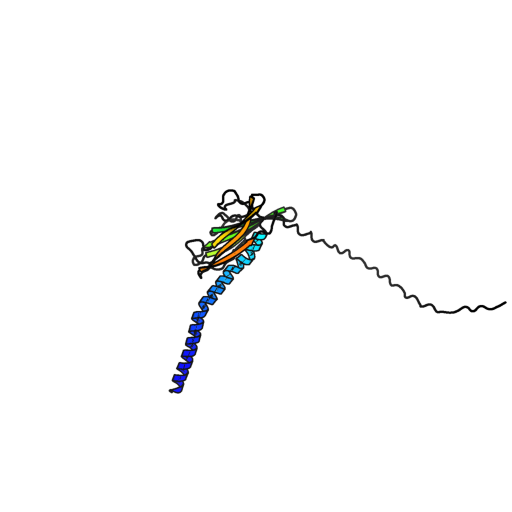71 N N . ASN A 1 134 ? -9.497 -5.300 1.508 1.00 91.81 134 ASN A N 1
ATOM 972 C CA . ASN A 1 134 ? -9.099 -4.548 2.696 1.00 91.81 134 ASN A CA 1
ATOM 973 C C . ASN A 1 134 ? -7.834 -5.188 3.269 1.00 91.81 134 ASN A C 1
ATOM 975 O O . ASN A 1 134 ? -7.799 -6.403 3.479 1.00 91.81 134 ASN A O 1
ATOM 979 N N . VAL A 1 135 ? -6.797 -4.385 3.499 1.00 92.00 135 VAL A N 1
ATOM 980 C CA . VAL A 1 135 ? -5.521 -4.861 4.053 1.00 92.00 135 VAL A CA 1
ATOM 981 C C . VAL A 1 135 ? -5.274 -4.402 5.486 1.00 92.00 135 VAL A C 1
ATOM 983 O O . VAL A 1 135 ? -4.384 -4.949 6.134 1.00 92.00 135 VAL A O 1
ATOM 986 N N . THR A 1 136 ? -6.096 -3.479 5.986 1.00 89.56 136 THR A N 1
ATOM 987 C CA . THR A 1 136 ? -6.209 -3.146 7.409 1.00 89.56 136 THR A CA 1
ATOM 988 C C . THR A 1 136 ? -7.644 -3.351 7.895 1.00 89.56 136 THR A C 1
ATOM 990 O O . THR A 1 136 ? -8.579 -3.444 7.091 1.00 89.56 136 THR A O 1
ATOM 993 N N . ALA A 1 137 ? -7.826 -3.377 9.214 1.00 81.62 137 ALA A N 1
ATOM 994 C CA . ALA A 1 137 ? -9.101 -3.130 9.854 1.00 81.62 137 ALA A CA 1
ATOM 995 C C . ALA A 1 137 ? -9.306 -1.606 9.955 1.00 81.62 137 ALA A C 1
ATOM 997 O O . ALA A 1 137 ? -8.728 -0.845 9.163 1.00 81.62 137 ALA A O 1
ATOM 998 N N . GLY A 1 138 ? -10.181 -1.172 10.862 1.00 86.62 138 GLY A N 1
ATOM 999 C CA . GLY A 1 138 ? -10.424 0.248 11.085 1.00 86.62 138 GLY A CA 1
ATOM 1000 C C . GLY A 1 138 ? -9.144 0.963 11.520 1.00 86.62 138 GLY A C 1
ATOM 1001 O O . GLY A 1 138 ? -8.346 0.429 12.282 1.00 86.62 138 GLY A O 1
ATOM 1002 N N . LEU A 1 139 ? -8.957 2.175 11.017 1.00 88.88 139 LEU A N 1
ATOM 1003 C CA . LEU A 1 139 ? -7.929 3.121 11.425 1.00 88.88 139 LEU A CA 1
ATOM 1004 C C . LEU A 1 139 ? -8.610 4.388 11.960 1.00 88.88 139 LEU A C 1
ATOM 1006 O O . LEU A 1 139 ? -9.717 4.718 11.505 1.00 88.88 139 LEU A O 1
ATOM 1010 N N . PRO A 1 140 ? -7.978 5.117 12.893 1.00 88.06 140 PRO A N 1
ATOM 1011 C CA . PRO A 1 140 ? -8.519 6.371 13.392 1.00 88.06 140 PRO A CA 1
ATOM 1012 C C . PRO A 1 140 ? -8.707 7.381 12.257 1.00 88.06 140 PRO A C 1
ATOM 1014 O O . PRO A 1 140 ? -7.886 7.502 11.352 1.00 88.06 140 PRO A O 1
ATOM 1017 N N . LEU A 1 141 ? -9.807 8.133 12.317 1.00 84.31 141 LEU A N 1
ATOM 1018 C CA . LEU A 1 141 ? -9.996 9.312 11.478 1.00 84.31 141 LEU A CA 1
ATOM 1019 C C . LEU A 1 141 ? -9.197 10.463 12.101 1.00 84.31 141 LEU A C 1
ATOM 1021 O O . LEU A 1 141 ? -9.630 11.061 13.085 1.00 84.31 141 LEU A O 1
ATOM 1025 N N . SER A 1 142 ? -8.022 10.764 11.566 1.00 71.31 142 SER A N 1
ATOM 1026 C CA . SER A 1 142 ? -7.160 11.849 12.046 1.00 71.31 142 SER A CA 1
ATOM 1027 C C . SER A 1 142 ? -7.173 13.047 11.087 1.00 71.31 142 SER A C 1
ATOM 1029 O O . SER A 1 142 ? -7.425 12.916 9.890 1.00 71.31 142 SER A O 1
ATOM 1031 N N . MET A 1 143 ? -6.921 14.257 11.612 1.00 63.09 143 MET A N 1
ATOM 1032 C CA . MET A 1 143 ? -6.849 15.481 10.788 1.00 63.09 143 MET A CA 1
ATOM 1033 C C . MET A 1 143 ? -5.640 15.484 9.833 1.00 63.09 143 MET A C 1
ATOM 1035 O O . MET A 1 143 ? -5.669 16.152 8.802 1.00 63.09 143 MET A O 1
ATOM 1039 N N . SER A 1 144 ? -4.587 14.741 10.175 1.00 67.56 144 SER A N 1
ATOM 1040 C CA . SER A 1 144 ? -3.476 14.332 9.308 1.00 67.56 144 SER A CA 1
ATOM 1041 C C . SER A 1 144 ? -3.670 12.861 8.955 1.00 67.56 144 SER A C 1
ATOM 1043 O O . SER A 1 144 ? -4.037 12.122 9.852 1.00 67.56 144 SER A O 1
ATOM 1045 N N . SER A 1 145 ? -3.450 12.417 7.713 1.00 78.56 145 SER A N 1
ATOM 1046 C CA . SER A 1 145 ? -3.596 10.996 7.323 1.00 78.56 145 SER A CA 1
ATOM 1047 C C . SER A 1 145 ? -3.004 10.052 8.390 1.00 78.56 145 SER A C 1
ATOM 1049 O O . SER A 1 145 ? -1.842 10.254 8.741 1.00 78.56 145 SER A O 1
ATOM 1051 N N . PRO A 1 146 ? -3.736 9.028 8.885 1.00 85.38 146 PRO A N 1
ATOM 1052 C CA . PRO A 1 146 ? -3.233 8.073 9.888 1.00 85.38 146 PRO A CA 1
ATOM 1053 C C . PRO A 1 146 ? -2.155 7.139 9.317 1.00 85.38 146 PRO A C 1
ATOM 1055 O O . PRO A 1 146 ? -1.755 6.167 9.949 1.00 85.38 146 PRO A O 1
ATOM 1058 N N . VAL A 1 147 ? -1.737 7.383 8.075 1.00 89.25 147 VAL A N 1
ATOM 1059 C CA . VAL A 1 147 ? -0.776 6.580 7.338 1.00 89.25 147 VAL A CA 1
ATOM 1060 C C . VAL A 1 147 ? 0.198 7.509 6.635 1.00 89.25 147 VAL A C 1
ATOM 1062 O O . VAL A 1 147 ? -0.231 8.403 5.893 1.00 89.25 147 VAL A O 1
ATOM 1065 N N . SER A 1 148 ? 1.488 7.256 6.825 1.00 89.38 148 SER A N 1
ATOM 1066 C CA . SER A 1 148 ? 2.585 7.833 6.051 1.00 89.38 148 SER A CA 1
ATOM 1067 C C . SER A 1 148 ? 3.316 6.730 5.281 1.00 89.38 148 SER A C 1
ATOM 1069 O O . SER A 1 148 ? 3.341 5.563 5.681 1.00 89.38 148 SER A O 1
ATOM 1071 N N . VAL A 1 149 ? 3.871 7.096 4.125 1.00 89.62 149 VAL A N 1
ATOM 1072 C CA . VAL A 1 149 ? 4.690 6.202 3.301 1.00 89.62 149 VAL A CA 1
ATOM 1073 C C . VAL A 1 149 ? 5.990 6.913 2.978 1.00 89.62 149 VAL A C 1
ATOM 1075 O O . VAL A 1 149 ? 5.981 7.954 2.321 1.00 89.62 149 VAL A O 1
ATOM 1078 N N . ASP A 1 150 ? 7.096 6.316 3.400 1.00 90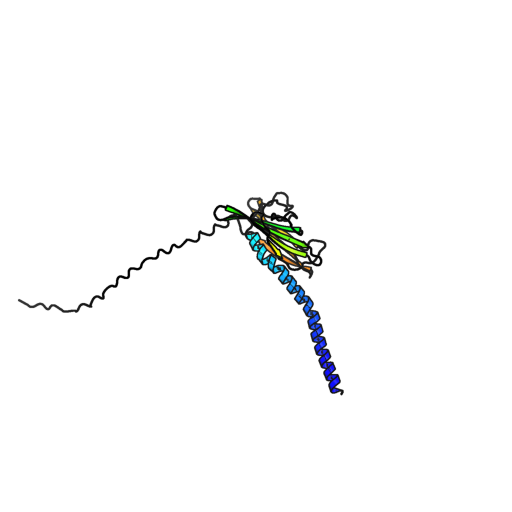.44 150 ASP A N 1
ATOM 1079 C CA . ASP A 1 150 ? 8.441 6.808 3.144 1.00 90.44 150 ASP A CA 1
ATOM 1080 C C . ASP A 1 150 ? 9.190 5.913 2.159 1.00 90.44 150 ASP A C 1
ATOM 1082 O O . ASP A 1 150 ? 9.034 4.690 2.115 1.00 90.44 150 ASP A O 1
ATOM 1086 N N . TRP A 1 151 ? 10.038 6.534 1.340 1.00 89.56 151 TRP A N 1
ATOM 1087 C CA . TRP A 1 151 ? 10.845 5.831 0.348 1.00 89.56 151 TRP A CA 1
ATOM 1088 C C . TRP A 1 151 ? 12.146 5.308 0.946 1.00 89.56 151 TRP A C 1
ATOM 1090 O O . TRP A 1 151 ? 12.952 6.085 1.462 1.00 89.56 151 TRP A O 1
ATOM 1100 N N . LYS A 1 152 ? 12.435 4.021 0.732 1.00 89.94 152 LYS A N 1
ATOM 1101 C CA . LYS A 1 152 ? 13.782 3.475 0.939 1.00 89.94 152 LYS A CA 1
ATOM 1102 C C . LYS A 1 152 ? 14.626 3.720 -0.298 1.00 89.94 152 LYS A C 1
ATOM 1104 O O . LYS A 1 152 ? 14.219 3.387 -1.414 1.00 89.94 152 LYS A O 1
ATOM 1109 N N . ARG A 1 153 ? 15.804 4.303 -0.088 1.00 89.31 153 ARG A N 1
ATOM 1110 C CA . ARG A 1 153 ? 16.674 4.796 -1.156 1.00 89.31 153 ARG A CA 1
ATOM 1111 C C . ARG A 1 153 ? 18.042 4.135 -1.093 1.00 89.31 153 ARG A C 1
ATOM 1113 O O . ARG A 1 153 ? 18.575 3.916 -0.010 1.00 89.31 153 ARG A O 1
ATOM 1120 N N . GLU A 1 154 ? 18.613 3.879 -2.258 1.00 88.56 154 GLU A N 1
ATOM 1121 C CA . GLU A 1 154 ? 19.984 3.400 -2.427 1.00 88.56 154 GLU A CA 1
ATOM 1122 C C . GLU A 1 154 ? 20.671 4.230 -3.513 1.00 88.56 154 GLU A C 1
ATOM 1124 O O . GLU A 1 154 ? 20.026 4.630 -4.480 1.00 88.56 154 GLU A O 1
ATOM 1129 N N . VAL A 1 155 ? 21.961 4.524 -3.352 1.00 88.25 155 VAL A N 1
ATOM 1130 C CA . VAL A 1 155 ? 22.736 5.289 -4.338 1.00 88.25 155 VAL A CA 1
ATOM 1131 C C . VAL A 1 155 ? 23.699 4.346 -5.044 1.00 88.25 155 VAL A C 1
ATOM 1133 O O . VAL A 1 155 ? 24.552 3.742 -4.400 1.00 88.25 155 VAL A O 1
ATOM 1136 N N . GLU A 1 156 ? 23.594 4.264 -6.367 1.00 86.44 156 GLU A N 1
ATOM 1137 C CA . GLU A 1 156 ? 24.478 3.471 -7.224 1.00 86.44 156 GLU A CA 1
ATOM 1138 C C . GLU A 1 156 ? 24.951 4.353 -8.384 1.00 86.44 156 GLU A C 1
ATOM 1140 O O . GLU A 1 156 ? 24.141 5.008 -9.043 1.00 86.44 156 GLU A O 1
ATOM 1145 N N . ASP A 1 157 ? 26.268 4.434 -8.593 1.00 87.94 157 ASP A N 1
ATOM 1146 C CA . ASP A 1 157 ? 26.902 5.240 -9.648 1.00 87.94 157 ASP A CA 1
ATOM 1147 C C . ASP A 1 157 ? 26.413 6.703 -9.718 1.00 87.94 157 ASP A C 1
ATOM 1149 O O . ASP A 1 157 ? 26.236 7.287 -10.787 1.00 87.94 157 ASP A O 1
ATOM 1153 N N . GLY A 1 158 ? 26.167 7.313 -8.552 1.00 85.56 158 GLY A N 1
ATOM 1154 C CA . GLY A 1 158 ? 25.692 8.697 -8.439 1.00 85.56 158 GLY A CA 1
ATOM 1155 C C . GLY A 1 158 ? 24.204 8.895 -8.755 1.00 85.56 158 GLY A C 1
ATOM 1156 O O . GLY A 1 158 ? 23.740 10.032 -8.770 1.00 85.56 158 GLY A O 1
ATOM 1157 N N . THR A 1 159 ? 23.452 7.814 -8.975 1.00 84.44 159 THR A N 1
ATOM 1158 C CA . THR A 1 159 ? 21.997 7.832 -9.168 1.00 84.44 159 THR A CA 1
ATOM 1159 C C . THR A 1 159 ? 21.295 7.279 -7.930 1.00 84.44 159 THR A C 1
ATOM 1161 O O . THR A 1 159 ? 21.627 6.195 -7.453 1.00 84.44 159 THR A O 1
ATOM 1164 N N . THR A 1 160 ? 20.303 8.006 -7.413 1.00 87.19 160 THR A N 1
ATOM 1165 C CA . THR A 1 160 ? 19.456 7.538 -6.307 1.00 87.19 160 THR A CA 1
ATOM 1166 C C . THR A 1 160 ? 18.307 6.696 -6.849 1.00 87.19 160 THR A C 1
ATOM 1168 O O . THR A 1 160 ? 17.509 7.163 -7.662 1.00 87.19 160 THR A O 1
ATOM 1171 N N . TYR A 1 161 ? 18.189 5.467 -6.365 1.00 86.19 161 TYR A N 1
ATOM 1172 C CA . TYR A 1 161 ? 17.122 4.533 -6.691 1.00 86.19 161 TYR A CA 1
ATOM 1173 C C . TYR A 1 161 ? 16.167 4.369 -5.515 1.00 86.19 161 TYR A C 1
ATOM 1175 O O . TYR A 1 161 ? 16.589 4.252 -4.367 1.00 86.19 161 TYR A O 1
ATOM 1183 N N . ILE A 1 162 ? 14.873 4.291 -5.819 1.00 88.50 162 ILE A N 1
ATOM 1184 C CA . ILE A 1 162 ? 13.859 3.764 -4.911 1.00 88.50 162 ILE A CA 1
ATOM 1185 C C . ILE A 1 162 ? 13.991 2.242 -4.927 1.00 88.50 162 ILE A C 1
ATOM 1187 O O . ILE A 1 162 ? 13.809 1.599 -5.967 1.00 88.50 162 ILE A O 1
ATOM 1191 N N . VAL A 1 163 ? 14.315 1.681 -3.765 1.00 89.69 163 VAL A N 1
ATOM 1192 C CA . VAL A 1 163 ? 14.529 0.242 -3.555 1.00 89.69 163 VAL A CA 1
ATOM 1193 C C . VAL A 1 163 ? 13.522 -0.359 -2.582 1.00 89.69 163 VAL A C 1
ATOM 1195 O O . VAL A 1 163 ? 13.594 -1.544 -2.276 1.00 89.69 163 VAL A O 1
ATOM 1198 N N . GLY A 1 164 ? 12.572 0.427 -2.082 1.00 91.56 164 GLY A N 1
ATOM 1199 C CA . GLY A 1 164 ? 11.566 -0.044 -1.143 1.00 91.56 164 GLY A CA 1
ATOM 1200 C C . GLY A 1 164 ? 10.730 1.078 -0.550 1.00 91.56 164 GLY A C 1
ATOM 1201 O O . GLY A 1 164 ? 10.866 2.243 -0.924 1.00 91.56 164 GLY A O 1
ATOM 1202 N N . VAL A 1 165 ? 9.894 0.698 0.407 1.00 92.44 165 VAL A N 1
ATOM 1203 C CA . VAL A 1 165 ? 8.999 1.584 1.153 1.00 92.44 165 VAL A CA 1
ATOM 1204 C C . VAL A 1 165 ? 8.972 1.208 2.627 1.00 92.44 165 VAL A C 1
ATOM 1206 O O . VAL A 1 165 ? 9.206 0.053 2.993 1.00 92.44 165 VAL A O 1
ATOM 1209 N N . GLU A 1 166 ? 8.661 2.196 3.448 1.00 93.19 166 GLU A N 1
ATOM 1210 C CA . GLU A 1 166 ? 8.298 2.060 4.852 1.00 93.19 166 GLU A CA 1
ATOM 1211 C C . GLU A 1 166 ? 6.894 2.649 5.018 1.00 93.19 166 GLU A C 1
ATOM 1213 O O . GLU A 1 166 ? 6.652 3.794 4.647 1.00 93.19 166 GLU A O 1
ATOM 1218 N N . PHE A 1 167 ? 5.947 1.841 5.490 1.00 92.19 167 PHE A N 1
ATOM 1219 C CA . PHE A 1 167 ? 4.620 2.307 5.888 1.00 92.19 167 PHE A CA 1
ATOM 1220 C C . PHE A 1 167 ? 4.638 2.559 7.381 1.00 92.19 167 PHE A C 1
ATOM 1222 O O . PHE A 1 167 ? 4.928 1.625 8.127 1.00 92.19 167 PHE A O 1
ATOM 1229 N N . GLU A 1 168 ? 4.248 3.752 7.812 1.00 91.94 168 GLU A N 1
ATOM 1230 C CA . GLU A 1 168 ? 3.899 3.992 9.208 1.00 91.94 168 GLU A CA 1
ATOM 1231 C C . GLU A 1 168 ? 2.387 4.173 9.329 1.00 91.94 168 GLU A C 1
ATOM 1233 O O . GLU A 1 168 ? 1.776 4.915 8.562 1.00 91.94 168 GLU A O 1
ATOM 1238 N N . ILE A 1 169 ? 1.772 3.455 10.263 1.00 90.62 169 ILE A N 1
ATOM 1239 C CA . ILE A 1 169 ? 0.324 3.420 10.465 1.00 90.62 169 ILE A CA 1
ATOM 1240 C C . ILE A 1 169 ? 0.045 3.732 11.929 1.00 90.62 169 ILE A C 1
ATOM 1242 O O . ILE A 1 169 ? 0.549 3.046 12.816 1.00 90.62 169 ILE A O 1
ATOM 1246 N N . GLU A 1 170 ? -0.771 4.746 12.177 1.00 89.44 170 GLU A N 1
ATOM 1247 C CA . GLU A 1 170 ? -1.275 5.089 13.501 1.00 89.44 170 GLU A CA 1
ATOM 1248 C C . GLU A 1 170 ? -2.539 4.274 13.809 1.00 89.44 170 GLU A C 1
ATOM 1250 O O . GLU A 1 170 ? -3.478 4.207 13.011 1.00 89.44 170 GLU A O 1
ATOM 1255 N N . THR A 1 171 ? -2.548 3.622 14.968 1.00 86.31 171 THR A N 1
ATOM 1256 C CA . THR A 1 171 ? -3.674 2.821 15.472 1.00 86.31 171 THR A CA 1
ATOM 1257 C C . THR A 1 171 ? -4.607 3.659 16.348 1.00 86.31 171 THR A C 1
ATOM 1259 O O . THR A 1 171 ? -4.283 4.781 16.735 1.00 86.31 171 THR A O 1
ATOM 1262 N N . PHE A 1 172 ? -5.772 3.118 16.720 1.00 83.81 172 PHE A N 1
ATOM 1263 C CA . PHE A 1 172 ? -6.702 3.807 17.627 1.00 83.81 172 PHE A CA 1
ATOM 1264 C C . PHE A 1 172 ? -6.120 4.082 19.022 1.00 83.81 172 PHE A C 1
ATOM 1266 O O . PHE A 1 172 ? -6.591 4.994 19.702 1.00 83.81 172 PHE A O 1
ATOM 1273 N N . GLU A 1 173 ? -5.114 3.316 19.454 1.00 82.06 173 GLU A N 1
ATOM 1274 C CA . GLU A 1 173 ? -4.429 3.527 20.735 1.00 82.06 173 GLU A CA 1
ATOM 1275 C C . GLU A 1 173 ? -3.373 4.651 20.667 1.00 82.06 173 GLU A C 1
ATOM 1277 O O . GLU A 1 173 ? -2.836 5.053 21.699 1.00 82.06 173 GLU A O 1
ATOM 1282 N N . GLY A 1 174 ? -3.107 5.197 19.472 1.00 82.94 174 GLY A N 1
ATOM 1283 C CA . GLY A 1 174 ? -2.039 6.169 19.221 1.00 82.94 174 GLY A CA 1
ATOM 1284 C C . GLY A 1 174 ? -0.663 5.526 19.029 1.00 82.94 174 GLY A C 1
ATOM 1285 O O . GLY A 1 174 ? 0.336 6.234 18.892 1.00 82.94 174 GLY A O 1
ATOM 1286 N N . ASP A 1 175 ? -0.594 4.192 19.001 1.00 84.44 175 ASP A N 1
ATOM 1287 C CA . ASP A 1 175 ? 0.630 3.471 18.675 1.00 84.44 175 ASP A CA 1
ATOM 1288 C C . ASP A 1 175 ? 0.913 3.573 17.175 1.00 84.44 175 ASP A C 1
ATOM 1290 O O . ASP A 1 175 ? 0.018 3.407 16.340 1.00 84.44 175 ASP A O 1
ATOM 1294 N N . THR A 1 176 ? 2.180 3.813 16.834 1.00 87.50 176 THR A N 1
ATOM 1295 C CA . THR A 1 176 ? 2.665 3.797 15.452 1.00 87.50 176 THR A CA 1
ATOM 1296 C C . THR A 1 176 ? 3.253 2.438 15.131 1.00 87.50 176 THR A C 1
ATOM 1298 O O . THR A 1 176 ? 4.189 1.975 15.788 1.00 87.50 176 THR A O 1
ATOM 1301 N N . LEU A 1 177 ? 2.759 1.826 14.065 1.00 87.69 177 LEU A N 1
ATOM 1302 C CA . LEU A 1 177 ? 3.328 0.611 13.530 1.00 87.69 177 LEU A CA 1
ATOM 1303 C C . LEU A 1 177 ? 4.051 0.857 12.216 1.00 87.69 177 LEU A C 1
ATOM 1305 O O . LEU A 1 177 ? 3.540 1.549 11.345 1.00 87.69 177 LEU A O 1
ATOM 1309 N N . ARG A 1 178 ? 5.212 0.217 12.063 1.00 92.00 178 ARG A N 1
ATOM 1310 C CA . ARG A 1 178 ? 6.037 0.277 10.860 1.00 92.00 178 ARG A CA 1
ATOM 1311 C C . ARG A 1 178 ? 6.042 -1.043 10.102 1.00 92.00 178 ARG A C 1
ATOM 1313 O O . ARG A 1 178 ? 6.279 -2.097 10.695 1.00 92.00 178 ARG A O 1
ATOM 1320 N N . VAL A 1 179 ? 5.797 -0.985 8.795 1.00 92.31 179 VAL A N 1
ATOM 1321 C CA . VAL A 1 179 ? 5.960 -2.118 7.877 1.00 92.31 179 VAL A CA 1
ATOM 1322 C C . VAL A 1 179 ? 6.967 -1.765 6.800 1.00 92.31 179 VAL A C 1
ATOM 1324 O O 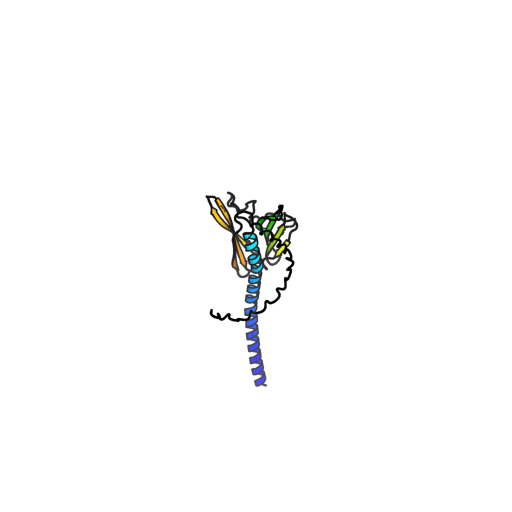. VAL A 1 179 ? 6.774 -0.845 6.010 1.00 92.31 179 VAL A O 1
ATOM 1327 N N . ASP A 1 180 ? 8.012 -2.576 6.736 1.00 93.69 180 ASP A N 1
ATOM 1328 C CA . ASP A 1 180 ? 9.117 -2.407 5.814 1.00 93.69 180 ASP A CA 1
ATOM 1329 C C . ASP A 1 180 ? 9.038 -3.378 4.647 1.00 93.69 180 ASP A C 1
ATOM 1331 O O . ASP A 1 180 ? 8.847 -4.584 4.826 1.00 93.69 180 ASP A O 1
ATOM 1335 N N . ALA A 1 181 ? 9.284 -2.871 3.445 1.00 93.44 181 ALA A N 1
ATOM 1336 C CA . ALA A 1 181 ? 9.395 -3.703 2.264 1.00 93.44 181 ALA A CA 1
ATOM 1337 C C . ALA A 1 181 ? 10.495 -3.190 1.331 1.00 93.44 181 ALA A C 1
ATOM 1339 O O . ALA A 1 181 ? 10.627 -1.991 1.091 1.00 93.44 181 ALA A O 1
ATOM 1340 N N . SER A 1 182 ? 11.276 -4.114 0.771 1.00 92.00 182 SER A N 1
ATOM 1341 C CA . SER A 1 182 ? 12.330 -3.807 -0.199 1.00 92.00 182 SER A CA 1
ATOM 1342 C C . SER A 1 182 ? 12.183 -4.648 -1.459 1.00 92.00 182 SER A C 1
ATOM 1344 O O . SER A 1 182 ? 11.833 -5.830 -1.403 1.00 92.00 182 SER A O 1
ATOM 1346 N N . SER A 1 183 ? 12.456 -4.021 -2.598 1.00 88.81 183 SER A N 1
ATOM 1347 C CA . SER A 1 183 ? 12.488 -4.672 -3.896 1.00 88.81 183 SER A CA 1
ATOM 1348 C C . SER A 1 183 ? 13.566 -5.747 -3.917 1.00 88.81 183 SER A C 1
ATOM 1350 O O . SER A 1 183 ? 14.673 -5.554 -3.416 1.00 88.81 183 SER A O 1
ATOM 1352 N N . ARG A 1 184 ? 13.243 -6.888 -4.528 1.00 86.19 184 ARG A N 1
ATOM 1353 C CA . ARG A 1 184 ? 14.200 -7.957 -4.837 1.00 86.19 184 ARG A CA 1
ATOM 1354 C C . ARG A 1 184 ? 14.284 -8.210 -6.339 1.00 86.19 184 ARG A C 1
ATOM 1356 O O . ARG A 1 184 ? 14.805 -9.240 -6.754 1.00 86.19 184 ARG A O 1
ATOM 1363 N N . ASN A 1 185 ? 13.768 -7.284 -7.149 1.00 80.38 185 ASN A N 1
ATOM 1364 C CA . ASN A 1 185 ? 13.736 -7.395 -8.599 1.00 80.38 185 ASN A CA 1
ATOM 1365 C C . ASN A 1 185 ? 14.771 -6.436 -9.218 1.00 80.38 185 ASN A C 1
ATOM 1367 O O . ASN A 1 185 ? 14.455 -5.270 -9.478 1.00 80.38 185 ASN A O 1
ATOM 1371 N N . PRO A 1 186 ? 16.018 -6.896 -9.447 1.00 67.19 186 PRO A N 1
ATOM 1372 C CA . PRO A 1 186 ? 17.103 -6.028 -9.897 1.00 67.19 186 PRO A CA 1
ATOM 1373 C C . PRO A 1 186 ? 16.924 -5.515 -11.334 1.00 67.19 186 PRO A C 1
ATOM 1375 O O . PRO A 1 186 ? 17.485 -4.472 -11.666 1.00 67.19 186 PRO A O 1
ATOM 1378 N N . ALA A 1 187 ? 16.160 -6.204 -12.197 1.00 63.22 187 ALA A N 1
ATOM 1379 C CA . ALA A 1 187 ? 16.131 -5.882 -13.629 1.00 63.22 187 ALA A CA 1
ATOM 1380 C C . ALA A 1 187 ? 14.903 -6.414 -14.402 1.00 63.22 187 ALA A C 1
ATOM 1382 O O . ALA A 1 187 ? 15.062 -7.080 -15.421 1.00 63.22 187 ALA A O 1
ATOM 1383 N N . GLN A 1 188 ? 13.675 -6.121 -13.953 1.00 54.84 188 GLN A N 1
ATOM 1384 C CA . GLN A 1 188 ? 12.399 -6.380 -14.669 1.00 54.84 188 GLN A CA 1
ATOM 1385 C C . GLN A 1 188 ? 12.144 -7.811 -15.178 1.00 54.84 188 GLN A C 1
ATOM 1387 O O . GLN A 1 188 ? 11.170 -8.054 -15.884 1.00 54.84 188 GLN A O 1
ATOM 1392 N N . THR A 1 189 ? 13.013 -8.751 -14.848 1.00 50.78 189 THR A N 1
ATOM 1393 C CA . THR A 1 189 ? 12.996 -10.115 -15.340 1.00 50.78 189 THR A CA 1
ATOM 1394 C C . THR A 1 189 ? 13.200 -10.979 -14.117 1.00 50.78 189 THR A C 1
ATOM 1396 O O . THR A 1 189 ? 14.308 -11.161 -13.616 1.00 50.78 189 THR A O 1
ATOM 1399 N N . LEU A 1 190 ? 12.092 -11.495 -13.592 1.00 49.88 190 LEU A N 1
ATOM 1400 C CA . LEU A 1 190 ? 12.185 -12.756 -12.880 1.00 49.88 190 LEU A CA 1
ATOM 1401 C C . LEU A 1 190 ? 12.760 -13.736 -13.905 1.00 49.88 190 LEU A C 1
ATOM 1403 O O . LEU A 1 190 ? 12.255 -13.807 -15.029 1.00 49.88 190 LEU A O 1
ATOM 1407 N N . SER A 1 191 ? 13.881 -14.383 -13.569 1.00 47.97 191 SER A N 1
ATOM 1408 C CA . SER A 1 191 ? 14.462 -15.418 -14.429 1.00 47.97 191 SER A CA 1
ATOM 1409 C C . SER A 1 191 ? 13.329 -16.352 -14.824 1.00 47.97 191 SER A C 1
ATOM 1411 O O . SER A 1 191 ? 12.602 -16.800 -13.935 1.00 47.97 191 SER A O 1
ATOM 1413 N N . GLY A 1 192 ? 13.128 -16.550 -16.133 1.00 46.44 192 GLY A N 1
ATOM 1414 C CA . GLY A 1 192 ? 12.061 -17.410 -16.630 1.00 46.44 192 GLY A CA 1
ATOM 1415 C C . GLY A 1 192 ? 12.060 -18.686 -15.807 1.00 46.44 192 GLY A C 1
ATOM 1416 O O . GLY A 1 192 ? 13.128 -19.266 -15.586 1.00 46.44 192 GLY A O 1
ATOM 1417 N N . ILE A 1 193 ? 10.892 -19.059 -15.276 1.00 49.41 193 ILE A N 1
ATOM 1418 C CA . ILE A 1 193 ? 10.719 -20.375 -14.662 1.00 49.41 193 ILE A CA 1
ATOM 1419 C C . ILE A 1 193 ? 11.342 -21.339 -15.674 1.00 49.41 193 ILE A C 1
ATOM 1421 O O . ILE A 1 193 ? 10.949 -21.253 -16.842 1.00 49.41 193 ILE A O 1
ATOM 1425 N N . PRO A 1 194 ? 12.359 -22.145 -15.310 1.00 43.53 194 PRO A N 1
ATOM 1426 C CA . PRO A 1 194 ? 12.905 -23.099 -16.259 1.00 43.53 194 PRO A CA 1
ATOM 1427 C C . PRO A 1 194 ? 11.707 -23.869 -16.785 1.00 43.53 194 PRO A C 1
ATOM 1429 O O . PRO A 1 194 ? 10.923 -24.363 -15.965 1.00 43.53 194 PRO A O 1
ATOM 1432 N N . ASP A 1 195 ? 11.517 -23.863 -18.112 1.00 46.38 195 ASP A N 1
ATOM 1433 C CA . ASP A 1 195 ? 10.459 -24.631 -18.757 1.00 46.38 195 ASP A CA 1
ATOM 1434 C C . ASP A 1 195 ? 10.414 -25.960 -18.031 1.00 46.38 195 ASP A C 1
ATOM 1436 O O . ASP A 1 195 ? 11.458 -26.612 -17.897 1.00 46.38 195 ASP A O 1
ATOM 1440 N N . ALA A 1 196 ? 9.257 -26.295 -17.451 1.00 45.12 196 ALA A N 1
ATOM 1441 C CA . ALA A 1 196 ? 9.093 -27.585 -16.820 1.00 45.12 196 ALA A CA 1
ATOM 1442 C C . ALA A 1 196 ? 9.567 -28.583 -17.866 1.00 45.12 196 ALA A C 1
ATOM 1444 O O . ALA A 1 196 ? 8.942 -28.700 -18.924 1.00 45.12 196 ALA A O 1
ATOM 1445 N N . VAL A 1 197 ? 10.729 -29.200 -17.620 1.00 42.53 197 VAL A N 1
ATOM 1446 C CA . VAL A 1 197 ? 11.271 -30.208 -18.512 1.00 42.53 197 VAL A CA 1
ATOM 1447 C C . VAL A 1 197 ? 10.156 -31.218 -18.570 1.00 42.53 197 VAL A C 1
ATOM 1449 O O . VAL A 1 197 ? 9.861 -31.891 -17.578 1.00 42.53 197 VAL A O 1
ATOM 1452 N N . THR A 1 198 ? 9.462 -31.237 -19.705 1.00 40.38 198 THR A N 1
ATOM 1453 C CA . THR A 1 198 ? 8.488 -32.267 -19.986 1.00 40.38 198 THR A CA 1
ATOM 1454 C C . THR A 1 198 ? 9.356 -33.497 -20.049 1.00 40.38 198 THR A C 1
ATOM 1456 O O . THR A 1 198 ? 10.058 -33.737 -21.028 1.00 40.38 198 THR A O 1
ATOM 1459 N N . THR A 1 199 ? 9.429 -34.199 -18.924 1.00 42.22 199 THR A N 1
ATOM 1460 C CA . THR A 1 199 ? 10.097 -35.478 -18.854 1.00 42.22 199 THR A CA 1
ATOM 1461 C C . THR A 1 199 ? 9.138 -36.381 -19.596 1.00 42.22 199 THR A C 1
ATOM 1463 O O . THR A 1 199 ? 8.223 -36.957 -19.008 1.00 42.22 199 THR A O 1
ATOM 1466 N N . THR A 1 200 ? 9.266 -36.406 -20.923 1.00 41.31 200 THR A N 1
ATOM 1467 C CA . THR A 1 200 ? 8.708 -37.471 -21.734 1.00 41.31 200 THR A CA 1
ATOM 1468 C C . THR A 1 200 ? 9.332 -38.722 -21.157 1.00 41.31 200 THR A C 1
ATOM 1470 O O . THR A 1 200 ? 10.507 -39.009 -21.369 1.00 41.31 200 THR A O 1
ATOM 1473 N N . THR A 1 201 ? 8.567 -39.405 -20.314 1.00 41.50 201 THR A N 1
ATOM 1474 C CA . THR A 1 201 ? 8.915 -40.742 -19.881 1.00 41.50 201 THR A CA 1
ATOM 1475 C C . THR A 1 201 ? 8.759 -41.578 -21.139 1.00 41.50 201 THR A C 1
ATOM 1477 O O . THR A 1 201 ? 7.653 -41.998 -21.476 1.00 41.50 201 THR A O 1
ATOM 1480 N N . GLU A 1 202 ? 9.839 -41.740 -21.903 1.00 43.56 202 GLU A N 1
ATOM 1481 C CA . GLU A 1 202 ? 9.915 -42.860 -22.824 1.00 43.56 202 GLU A CA 1
ATOM 1482 C C . GLU A 1 202 ? 9.756 -44.105 -21.962 1.00 43.56 202 GLU A C 1
ATOM 1484 O O . GLU A 1 202 ? 10.580 -44.420 -21.104 1.00 43.56 202 GLU A O 1
ATOM 1489 N N . SER A 1 203 ? 8.612 -44.761 -22.126 1.00 41.09 203 SER A N 1
ATOM 1490 C CA . SER A 1 203 ? 8.345 -46.039 -21.502 1.00 41.09 203 SER A CA 1
ATOM 1491 C C . SER A 1 203 ? 9.295 -47.050 -22.137 1.00 41.09 203 SER A C 1
ATOM 1493 O O . SER A 1 203 ? 8.992 -47.631 -23.179 1.00 41.09 203 SER A O 1
ATOM 1495 N N . THR A 1 204 ? 10.465 -47.246 -21.532 1.00 42.62 204 THR A N 1
ATOM 1496 C CA . THR A 1 204 ? 11.368 -48.331 -21.903 1.00 42.62 204 THR A CA 1
ATOM 1497 C C . THR A 1 204 ? 10.619 -49.638 -21.684 1.00 42.62 204 THR A C 1
ATOM 1499 O O . THR A 1 204 ? 10.287 -50.009 -20.559 1.00 42.62 204 THR A O 1
ATOM 1502 N N . THR A 1 205 ? 10.305 -50.330 -22.777 1.00 41.25 205 THR A N 1
ATOM 1503 C CA . THR A 1 205 ? 9.797 -51.699 -22.716 1.00 41.25 205 THR A CA 1
ATOM 1504 C C . THR A 1 205 ? 10.933 -52.572 -22.201 1.00 41.25 205 THR A C 1
ATOM 1506 O O . THR A 1 205 ? 11.896 -52.842 -22.915 1.00 41.25 205 THR A O 1
ATOM 1509 N N . THR A 1 206 ? 10.856 -52.976 -20.937 1.00 42.06 206 THR A N 1
ATOM 1510 C CA . THR A 1 206 ? 11.807 -53.916 -20.347 1.00 42.06 206 THR A CA 1
ATOM 1511 C C . THR A 1 206 ? 11.528 -55.308 -20.910 1.00 42.06 206 THR A C 1
ATOM 1513 O O . THR A 1 206 ? 10.651 -56.019 -20.426 1.00 42.06 206 THR A O 1
ATOM 1516 N N . THR A 1 207 ? 12.271 -55.719 -21.936 1.00 44.28 207 THR A N 1
ATOM 1517 C CA . THR A 1 207 ? 12.321 -57.126 -22.348 1.00 44.28 207 THR A CA 1
ATOM 1518 C C . THR A 1 207 ? 13.058 -57.908 -21.264 1.00 44.28 207 THR A C 1
ATOM 1520 O O . THR A 1 207 ? 14.270 -57.780 -21.101 1.00 44.28 207 THR A O 1
ATOM 1523 N N . THR A 1 208 ? 12.325 -58.691 -20.474 1.00 39.59 208 THR A N 1
ATOM 1524 C CA . THR A 1 208 ? 12.903 -59.602 -19.483 1.00 39.59 208 THR A CA 1
ATOM 1525 C C . THR A 1 208 ? 13.454 -60.835 -20.198 1.00 39.59 208 THR A C 1
ATOM 1527 O O . THR A 1 208 ? 12.697 -61.717 -20.594 1.00 39.59 208 THR A O 1
ATOM 1530 N N . THR A 1 209 ? 14.772 -60.910 -20.370 1.00 43.72 209 THR A N 1
ATOM 1531 C CA . THR A 1 209 ? 15.444 -62.138 -20.813 1.00 43.72 209 THR A CA 1
ATOM 1532 C C . THR A 1 209 ? 15.730 -62.998 -19.585 1.00 43.72 209 THR A C 1
ATOM 1534 O O . THR A 1 209 ? 16.608 -62.684 -18.784 1.00 43.72 209 THR A O 1
ATOM 1537 N N . THR A 1 210 ? 14.965 -64.073 -19.404 1.00 40.34 210 THR A N 1
ATOM 1538 C CA . THR A 1 210 ? 15.211 -65.083 -18.368 1.00 40.34 210 THR A CA 1
ATOM 1539 C C . THR A 1 210 ? 16.483 -65.859 -18.714 1.00 40.34 210 THR A C 1
ATOM 1541 O O . THR A 1 210 ? 16.502 -66.629 -19.671 1.00 40.34 210 THR A O 1
ATOM 1544 N N . ALA A 1 211 ? 17.556 -65.650 -17.950 1.00 46.59 211 ALA A N 1
ATOM 1545 C CA . ALA A 1 211 ? 18.750 -66.483 -18.023 1.00 46.59 211 ALA A CA 1
ATOM 1546 C C . ALA A 1 211 ? 18.492 -67.817 -17.305 1.00 46.59 211 ALA A C 1
ATOM 1548 O O . ALA A 1 211 ? 18.083 -67.844 -16.144 1.00 46.59 211 ALA A O 1
ATOM 1549 N N . SER A 1 212 ? 18.712 -68.917 -18.024 1.00 43.38 212 SER A N 1
ATOM 1550 C CA . SER A 1 212 ? 18.652 -70.285 -17.506 1.00 43.38 212 SER A CA 1
ATOM 1551 C C . SER A 1 212 ? 19.835 -70.540 -16.556 1.00 43.38 212 SER A C 1
ATOM 1553 O O . SER A 1 212 ? 20.947 -70.116 -16.878 1.00 43.38 212 SER A O 1
ATOM 1555 N N . PRO A 1 213 ? 19.647 -71.216 -15.408 1.00 47.78 213 PRO A N 1
ATOM 1556 C CA . PRO A 1 213 ? 20.737 -71.501 -14.480 1.00 47.78 213 PRO A CA 1
ATOM 1557 C C . PRO A 1 213 ? 21.692 -72.547 -15.072 1.00 47.78 213 PRO A C 1
ATOM 1559 O O . PRO A 1 213 ? 21.259 -73.604 -15.528 1.00 47.78 213 PRO A O 1
ATOM 1562 N N . SER A 1 214 ? 22.988 -72.238 -15.072 1.00 46.69 214 SER A N 1
ATOM 1563 C CA . SER A 1 214 ? 24.066 -73.164 -15.421 1.00 46.69 214 SER A CA 1
ATOM 1564 C C . SER A 1 214 ? 24.494 -73.985 -14.201 1.00 46.69 214 SER A C 1
ATOM 1566 O O . SER A 1 214 ? 24.805 -73.434 -13.145 1.00 46.69 214 SER A O 1
ATOM 1568 N N . ASP A 1 215 ? 24.482 -75.296 -14.413 1.00 52.31 215 ASP A N 1
ATOM 1569 C CA . ASP A 1 215 ? 24.881 -76.423 -13.563 1.00 52.31 215 ASP A CA 1
ATOM 1570 C C . ASP A 1 215 ? 26.334 -76.303 -13.036 1.00 52.31 215 ASP A C 1
ATOM 1572 O O . ASP A 1 215 ? 27.205 -75.848 -13.787 1.00 52.31 215 ASP A O 1
ATOM 1576 N N . PRO A 1 216 ? 26.648 -76.696 -11.782 1.00 50.28 216 PRO A N 1
ATOM 1577 C CA . PRO A 1 216 ? 28.020 -76.720 -11.283 1.00 50.28 216 PRO A CA 1
ATOM 1578 C C . PRO A 1 216 ? 28.780 -77.951 -11.802 1.00 50.28 216 PRO A C 1
ATOM 1580 O O . PRO A 1 216 ? 28.388 -79.092 -11.572 1.00 50.28 216 PRO A O 1
ATOM 1583 N N . THR A 1 217 ? 29.905 -77.715 -12.477 1.00 46.94 217 THR A N 1
ATOM 1584 C CA . THR A 1 217 ? 30.818 -78.761 -12.950 1.00 46.94 217 THR A CA 1
ATOM 1585 C C . THR A 1 217 ? 31.535 -79.474 -11.802 1.00 46.94 217 THR A C 1
ATOM 1587 O O . THR A 1 217 ? 32.241 -78.858 -11.001 1.00 46.94 217 THR A O 1
ATOM 1590 N N . ASP A 1 218 ? 31.337 -80.788 -11.813 1.00 52.41 218 ASP A N 1
ATOM 1591 C CA . ASP A 1 218 ? 32.015 -81.902 -11.147 1.00 52.41 218 ASP A CA 1
ATOM 1592 C C . ASP A 1 218 ? 33.560 -81.897 -11.303 1.00 52.41 218 ASP A C 1
ATOM 1594 O O . ASP A 1 218 ? 34.049 -81.618 -12.404 1.00 52.41 218 ASP A O 1
ATOM 1598 N N . PRO A 1 219 ? 34.355 -82.211 -10.255 1.00 53.50 219 PRO A N 1
ATOM 1599 C CA . PRO A 1 219 ? 35.800 -82.370 -10.359 1.00 53.50 219 PRO A CA 1
ATOM 1600 C C . PRO A 1 219 ? 36.193 -83.855 -10.456 1.00 53.50 219 PRO A C 1
ATOM 1602 O O . PRO A 1 219 ? 36.175 -84.570 -9.455 1.00 53.50 219 PRO A O 1
ATOM 1605 N N . THR A 1 220 ? 36.647 -84.312 -11.628 1.00 46.66 220 THR A N 1
ATOM 1606 C CA . THR A 1 220 ? 37.347 -85.604 -11.766 1.00 46.66 220 THR A CA 1
ATOM 1607 C C . THR A 1 220 ? 38.660 -85.494 -12.557 1.00 46.66 220 THR A C 1
ATOM 1609 O O . THR A 1 220 ? 38.708 -85.272 -13.762 1.00 46.66 220 THR A O 1
ATOM 1612 N N . ASP A 1 221 ? 39.723 -85.589 -11.760 1.00 50.16 221 ASP A N 1
ATOM 1613 C CA . ASP A 1 221 ? 41.083 -86.121 -11.933 1.00 50.16 221 ASP A CA 1
ATOM 1614 C C . ASP A 1 221 ? 41.419 -86.942 -13.206 1.00 50.16 221 ASP A C 1
ATOM 1616 O O . ASP A 1 221 ? 40.666 -87.846 -13.574 1.00 50.16 221 ASP A O 1
ATOM 1620 N N . PRO A 1 222 ? 42.618 -86.752 -13.796 1.00 57.31 222 PRO A N 1
ATOM 1621 C CA . PRO A 1 222 ? 43.297 -87.810 -14.538 1.00 57.31 222 PRO A CA 1
ATOM 1622 C C . PRO A 1 222 ? 44.681 -88.158 -13.953 1.00 57.31 222 PRO A C 1
ATOM 1624 O O . PRO A 1 222 ? 45.631 -87.373 -13.991 1.00 57.31 222 PRO A O 1
ATOM 1627 N N . TYR A 1 223 ? 44.787 -89.406 -13.493 1.00 53.59 223 TYR A N 1
ATOM 1628 C CA . TYR A 1 223 ? 46.017 -90.121 -13.139 1.00 53.59 223 TYR A CA 1
ATOM 1629 C C . TYR A 1 223 ? 46.801 -90.535 -14.409 1.00 53.59 223 TYR A C 1
ATOM 1631 O O . TYR A 1 223 ? 46.164 -90.952 -15.380 1.00 53.59 223 TYR A O 1
ATOM 1639 N N . PRO A 1 224 ? 48.148 -90.472 -14.443 1.00 65.62 224 PRO A N 1
ATOM 1640 C CA . PRO A 1 224 ? 48.947 -91.001 -15.551 1.00 65.62 224 PRO A CA 1
ATOM 1641 C C . PRO A 1 224 ? 49.353 -92.469 -15.316 1.00 65.62 224 PRO A C 1
ATOM 1643 O O . PRO A 1 224 ? 49.807 -92.815 -14.226 1.00 65.62 224 PRO A O 1
ATOM 1646 N N . ASP A 1 225 ? 49.232 -93.310 -16.347 1.00 48.75 225 ASP A N 1
ATOM 1647 C CA . ASP A 1 225 ? 49.757 -94.689 -16.370 1.00 48.75 225 ASP A CA 1
ATOM 1648 C C . ASP A 1 225 ? 51.127 -94.737 -17.098 1.00 48.75 225 ASP A C 1
ATOM 1650 O O . ASP A 1 225 ? 51.373 -93.887 -17.964 1.00 48.75 225 ASP A O 1
ATOM 1654 N N . PRO A 1 226 ? 52.032 -95.675 -16.752 1.00 66.69 226 PRO A N 1
ATOM 1655 C CA . PRO A 1 226 ? 53.415 -95.723 -17.223 1.00 66.69 226 PRO A CA 1
ATOM 1656 C C . PRO A 1 226 ? 53.627 -96.684 -18.407 1.00 66.69 226 PRO A C 1
ATOM 1658 O O . PRO A 1 226 ? 52.963 -97.714 -18.493 1.00 66.69 226 PRO A O 1
ATOM 1661 N N . ASP A 1 227 ? 54.639 -96.390 -19.228 1.00 57.03 227 ASP A N 1
ATOM 1662 C CA . ASP A 1 227 ? 55.380 -97.339 -20.081 1.00 57.03 227 ASP A CA 1
ATOM 1663 C C . ASP A 1 227 ? 56.883 -97.005 -20.025 1.00 57.03 227 ASP A C 1
ATOM 1665 O O . ASP A 1 227 ? 57.225 -95.796 -20.072 1.00 57.03 227 ASP A O 1
#

Solvent-accessible surface area (backbone atoms only — not comparable to full-atom values): 13283 Å² total; per-residue (Å²): 111,71,70,58,55,54,50,52,53,54,51,50,52,55,51,50,53,52,51,54,48,48,68,66,51,49,62,66,51,52,51,54,53,46,53,57,47,30,43,54,36,44,72,60,47,46,39,54,55,34,23,62,21,39,59,40,74,58,56,93,60,87,81,52,67,40,97,68,44,53,28,50,47,73,57,80,73,61,40,44,90,80,83,68,62,44,32,53,37,34,39,36,33,52,46,76,57,96,89,42,80,44,40,41,36,43,20,37,20,42,34,78,54,98,83,27,22,30,39,33,40,37,32,25,53,71,45,30,72,66,48,76,44,73,24,29,39,77,25,45,78,52,101,58,75,43,57,51,74,43,78,34,74,47,76,55,97,91,42,50,26,38,40,30,38,35,38,39,37,40,42,81,87,68,50,77,45,78,49,77,28,49,39,73,25,92,69,62,58,77,75,71,75,74,71,76,74,76,74,74,74,76,79,77,80,79,80,80,78,81,78,79,89,81,80,86,84,81,92,80,87,84,85,89,85,89,134

Foldseek 3Di:
DVVVVVVVVVVVVVVVVVVVVCVVPVVVVVQVVQVVQQAQQCQPVAQVLQQLFAKDFDPPPPPQCDPDQKHQAQDDQLADDDDAAGWGIKGKAWEQDPNDIKIKIWTWHWHDDPAFIFIKIWIDIPSYHIDIDTRHGGAGDDPPPQKHKDFDWDADPNIIIGFWIWIWGQHPVRDIDIDTHGYNHHDRYPDPPPPPPPPPPPPPPDPDDDDDDDDDDDDDDDDDDDD

Mean predicted aligned error: 14.21 Å